Protein AF-A0A124IU73-F1 (afdb_monomer_lite)

pLDDT: mean 72.55, std 19.72, range [25.22, 98.06]

Sequence (227 aa):
MRAGGGYYLLQDVAMLNGTGLTIIDNVWNMTSQNATLRGIYGLGTTGSFNGRQYYAYSEYVAPFKPPINLTLAIAVSGLGSAHVGFGYSAGSGLVWFDNVTIAGVGEPRLIVNGSGYVKLGIPIDLELVITGPVCGVAALIKSANVSLTLLRSVNGSLYPVPYAWGIGTLTGETVANATASPTSGVTVDVSSGAYEYPGPVYYYVPLLITTINGSRSLMVPRATCLS

Structure (mmCIF, N/CA/C/O backbone):
data_AF-A0A124IU73-F1
#
_entry.id   AF-A0A124IU73-F1
#
loop_
_atom_site.group_PDB
_atom_site.id
_atom_site.type_symbol
_atom_site.label_atom_id
_atom_site.label_alt_id
_atom_site.label_comp_id
_atom_site.label_asym_id
_atom_site.label_entity_id
_atom_site.label_seq_id
_atom_site.pdbx_PDB_ins_code
_atom_site.Cartn_x
_atom_site.Cartn_y
_atom_site.Cartn_z
_atom_site.occupancy
_atom_site.B_iso_or_equiv
_atom_site.auth_seq_id
_atom_site.auth_comp_id
_atom_site.auth_asym_id
_atom_site.auth_atom_id
_atom_site.pdbx_PDB_model_num
ATOM 1 N N . MET A 1 1 ? -4.399 5.803 6.717 1.00 89.19 1 MET A N 1
ATOM 2 C CA . MET A 1 1 ? -5.868 5.916 6.896 1.00 89.19 1 MET A CA 1
ATOM 3 C C . MET A 1 1 ? -6.206 6.219 8.352 1.00 89.19 1 MET A C 1
ATOM 5 O O . MET A 1 1 ? -5.546 5.696 9.241 1.00 89.19 1 MET A O 1
ATOM 9 N N . ARG A 1 2 ? -7.238 7.030 8.607 1.00 91.25 2 ARG A N 1
ATOM 10 C CA . ARG A 1 2 ? -7.848 7.210 9.934 1.00 91.25 2 ARG A CA 1
ATOM 11 C C . ARG A 1 2 ? -9.260 6.630 9.934 1.00 91.25 2 ARG A C 1
ATOM 13 O O . ARG A 1 2 ? -10.005 6.909 9.001 1.00 91.25 2 ARG A O 1
ATOM 20 N N . ALA A 1 3 ? -9.610 5.873 10.970 1.00 92.00 3 ALA A N 1
ATOM 21 C CA . ALA A 1 3 ? -10.957 5.348 11.208 1.00 92.00 3 ALA A CA 1
ATOM 22 C C . ALA A 1 3 ? -11.141 5.122 12.718 1.00 92.00 3 ALA A C 1
ATOM 24 O O . ALA A 1 3 ? -10.230 4.617 13.371 1.00 92.00 3 ALA A O 1
ATOM 25 N N . GLY A 1 4 ? -12.268 5.543 13.299 1.00 85.56 4 GLY A N 1
ATOM 26 C CA . GLY A 1 4 ? -12.659 5.112 14.655 1.00 85.56 4 GLY A CA 1
ATOM 27 C C . GLY A 1 4 ? -11.726 5.587 15.764 1.00 85.56 4 GLY A C 1
ATOM 28 O O . GLY A 1 4 ? -11.559 4.916 16.775 1.00 85.56 4 GLY A O 1
ATOM 29 N N . GLY A 1 5 ? -11.051 6.718 15.544 1.00 86.38 5 GLY A N 1
ATOM 30 C CA . GLY A 1 5 ? -9.994 7.225 16.426 1.00 86.38 5 GLY A CA 1
ATOM 31 C C . GLY A 1 5 ? -8.627 6.551 16.244 1.00 86.38 5 GLY A C 1
ATOM 32 O O . GLY A 1 5 ? -7.645 7.049 16.792 1.00 86.38 5 GLY A O 1
ATOM 33 N N . GLY A 1 6 ? -8.545 5.482 15.450 1.00 89.62 6 GLY A N 1
ATOM 34 C CA . GLY A 1 6 ? -7.319 4.766 15.119 1.00 89.62 6 GLY A CA 1
ATOM 35 C C . GLY A 1 6 ? -6.614 5.277 13.863 1.00 89.62 6 GLY A C 1
ATOM 36 O O . GLY A 1 6 ? -7.193 5.982 13.028 1.00 89.62 6 GLY A O 1
ATOM 37 N N . TYR A 1 7 ? -5.347 4.885 13.736 1.00 90.69 7 TYR A N 1
ATOM 38 C CA . TYR A 1 7 ? -4.503 5.130 12.570 1.00 90.69 7 TYR A CA 1
ATOM 39 C C . TYR A 1 7 ? -4.040 3.803 11.988 1.00 90.69 7 TYR A C 1
ATOM 41 O O . TYR A 1 7 ? -3.570 2.932 12.718 1.00 90.69 7 TYR A O 1
ATOM 49 N N . TYR A 1 8 ? -4.145 3.676 10.672 1.00 91.19 8 TYR A N 1
ATOM 50 C CA . TYR A 1 8 ? -3.807 2.464 9.940 1.00 91.19 8 TYR A CA 1
ATOM 51 C C . TYR A 1 8 ? -2.872 2.806 8.787 1.00 91.19 8 TYR A C 1
ATOM 53 O O . TYR A 1 8 ? -3.176 3.716 8.006 1.00 91.19 8 TYR A O 1
ATOM 61 N N . LEU A 1 9 ? -1.754 2.093 8.682 1.00 89.75 9 LEU A N 1
ATOM 62 C CA . LEU A 1 9 ? -0.877 2.164 7.517 1.00 89.75 9 LEU A CA 1
ATOM 63 C C . LEU A 1 9 ? -1.368 1.127 6.509 1.00 89.75 9 LEU A C 1
ATOM 65 O O . LEU A 1 9 ? -1.513 -0.045 6.848 1.00 89.75 9 LEU A O 1
ATOM 69 N N . LEU A 1 10 ? -1.665 1.598 5.302 1.00 91.12 10 LEU A N 1
ATOM 70 C CA . LEU A 1 10 ? -2.092 0.768 4.185 1.00 91.12 10 LEU A CA 1
ATOM 71 C C . LEU A 1 10 ? -0.909 0.665 3.229 1.00 91.12 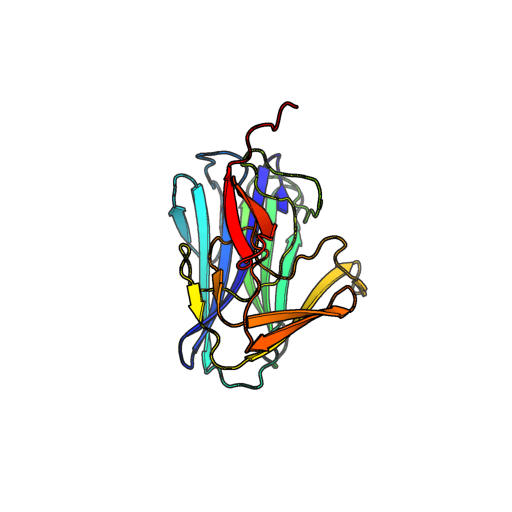10 LEU A C 1
ATOM 73 O O . LEU A 1 10 ? -0.323 1.694 2.894 1.00 91.12 10 LEU A O 1
ATOM 77 N N . GLN A 1 11 ? -0.564 -0.545 2.812 1.00 89.62 11 GLN A N 1
ATOM 78 C CA . GLN A 1 11 ? 0.471 -0.783 1.813 1.00 89.62 11 GLN A CA 1
ATOM 79 C C . GLN A 1 11 ? -0.138 -1.608 0.691 1.00 89.62 11 GLN A C 1
ATOM 81 O O . GLN A 1 11 ? -0.766 -2.624 0.961 1.00 89.62 11 GLN A O 1
ATOM 86 N N . ASP A 1 12 ? 0.063 -1.159 -0.539 1.00 88.88 12 ASP A N 1
ATOM 87 C CA . ASP A 1 12 ? -0.183 -1.925 -1.754 1.00 88.88 12 ASP A CA 1
ATOM 88 C C . ASP A 1 12 ? 1.178 -2.066 -2.431 1.00 88.88 12 ASP A C 1
ATOM 90 O O . ASP A 1 12 ? 1.870 -1.065 -2.641 1.00 88.88 12 ASP A O 1
ATOM 94 N N . VAL A 1 13 ? 1.633 -3.298 -2.634 1.00 88.38 13 VAL A N 1
ATOM 95 C CA . VAL A 1 13 ? 3.035 -3.595 -2.933 1.00 88.38 13 VAL A CA 1
ATOM 96 C C . VAL A 1 13 ? 3.119 -4.499 -4.148 1.00 88.38 13 VAL A C 1
ATOM 98 O O . VAL A 1 13 ? 2.633 -5.626 -4.133 1.00 88.38 13 VAL A O 1
ATOM 101 N N . ALA A 1 14 ? 3.834 -4.040 -5.173 1.00 88.00 14 ALA A N 1
ATOM 102 C CA . ALA A 1 14 ? 4.296 -4.896 -6.256 1.00 88.00 14 ALA A CA 1
ATOM 103 C C . ALA A 1 14 ? 5.653 -5.508 -5.892 1.00 88.00 14 ALA A C 1
ATOM 105 O O . ALA A 1 14 ? 6.689 -4.843 -5.947 1.00 88.00 14 ALA A O 1
ATOM 106 N N . MET A 1 15 ? 5.656 -6.791 -5.538 1.00 85.56 15 MET A N 1
ATOM 107 C CA . MET A 1 15 ? 6.875 -7.554 -5.310 1.00 85.56 15 MET A CA 1
ATOM 108 C C . MET A 1 15 ? 7.357 -8.181 -6.618 1.00 85.56 15 MET A C 1
ATOM 110 O O . MET A 1 15 ? 6.680 -9.014 -7.225 1.00 85.56 15 MET A O 1
ATOM 114 N N . LEU A 1 16 ? 8.570 -7.803 -7.019 1.00 81.44 16 LEU A N 1
ATOM 115 C CA . LEU A 1 16 ? 9.267 -8.358 -8.173 1.00 81.44 16 LEU A CA 1
ATOM 116 C C . LEU A 1 16 ? 10.287 -9.391 -7.690 1.00 81.44 16 LEU A C 1
ATOM 118 O O . LEU A 1 16 ? 11.330 -9.029 -7.146 1.00 81.44 16 LEU A O 1
ATOM 122 N N . ASN A 1 17 ? 9.990 -10.677 -7.874 1.00 73.69 17 ASN A N 1
ATOM 123 C CA . ASN A 1 17 ? 10.874 -11.769 -7.467 1.00 73.69 17 ASN A CA 1
ATOM 124 C C . ASN A 1 17 ? 11.305 -12.593 -8.686 1.00 73.69 17 ASN A C 1
ATOM 126 O O . ASN A 1 17 ? 10.543 -13.409 -9.207 1.00 73.69 17 ASN A O 1
ATOM 130 N N . GLY A 1 18 ? 12.530 -12.357 -9.164 1.00 75.62 18 GLY A N 1
ATOM 131 C CA . GLY A 1 18 ? 13.034 -12.967 -10.392 1.00 75.62 18 GLY A CA 1
ATOM 132 C C . GLY A 1 18 ? 12.164 -12.585 -11.590 1.00 75.62 18 GLY A C 1
ATOM 133 O O . GLY A 1 18 ? 12.123 -11.425 -11.989 1.00 75.62 18 GLY A O 1
ATOM 134 N N . THR A 1 19 ? 11.462 -13.565 -12.158 1.00 80.38 19 THR A N 1
ATOM 135 C CA . THR A 1 19 ? 10.511 -13.366 -13.262 1.00 80.38 19 THR A CA 1
ATOM 136 C C . THR A 1 19 ? 9.059 -13.342 -12.793 1.00 80.38 19 THR A C 1
ATOM 138 O O . THR A 1 19 ? 8.175 -13.518 -13.618 1.00 80.38 19 THR A O 1
ATOM 141 N N . GLY A 1 20 ? 8.775 -13.215 -11.496 1.00 84.12 20 GLY A N 1
ATOM 142 C CA . GLY A 1 20 ? 7.416 -13.188 -10.952 1.00 84.12 20 GLY A CA 1
ATOM 143 C C . GLY A 1 20 ? 6.994 -11.796 -10.491 1.00 84.12 20 GLY A C 1
ATOM 144 O O . GLY A 1 20 ? 7.781 -11.095 -9.856 1.00 84.12 20 GLY A O 1
ATOM 145 N N . LEU A 1 21 ? 5.745 -11.431 -10.788 1.00 86.38 21 LEU A N 1
ATOM 146 C CA . LEU A 1 21 ? 5.037 -10.311 -10.177 1.00 86.38 21 LEU A CA 1
ATOM 147 C C . LEU A 1 21 ? 4.012 -10.855 -9.177 1.00 86.38 21 LEU A C 1
ATOM 149 O O . LEU A 1 21 ? 3.085 -11.576 -9.554 1.00 86.38 21 LEU A O 1
ATOM 153 N N . THR A 1 22 ? 4.167 -10.465 -7.918 1.00 87.88 22 THR A N 1
ATOM 154 C CA . THR A 1 22 ? 3.201 -10.720 -6.847 1.00 87.88 22 THR A CA 1
ATOM 155 C C . THR A 1 22 ? 2.708 -9.385 -6.318 1.00 87.88 22 THR A C 1
ATOM 157 O O . THR A 1 22 ? 3.515 -8.487 -6.087 1.00 87.88 22 THR A O 1
ATOM 160 N N . ILE A 1 23 ? 1.401 -9.257 -6.121 1.00 91.50 23 ILE A N 1
ATOM 161 C CA . ILE A 1 23 ? 0.808 -8.092 -5.466 1.00 91.50 23 ILE A CA 1
ATOM 162 C C . ILE A 1 23 ? 0.486 -8.477 -4.028 1.00 91.50 23 ILE A C 1
ATOM 164 O O . ILE A 1 23 ? 0.031 -9.592 -3.771 1.00 91.50 23 ILE A O 1
ATOM 168 N N . ILE A 1 24 ? 0.807 -7.588 -3.094 1.00 90.62 24 ILE A N 1
ATOM 169 C CA . ILE A 1 24 ? 0.664 -7.806 -1.657 1.00 90.62 24 ILE A CA 1
ATOM 170 C C . ILE A 1 24 ? -0.027 -6.586 -1.062 1.00 90.62 24 ILE A C 1
ATOM 172 O O . ILE A 1 24 ? 0.461 -5.467 -1.233 1.00 90.62 24 ILE A O 1
ATOM 176 N N . ASP A 1 25 ? -1.100 -6.801 -0.310 1.00 93.69 25 ASP A N 1
ATOM 177 C CA . ASP A 1 25 ? -1.647 -5.777 0.571 1.00 93.69 25 ASP A CA 1
ATOM 178 C C . ASP A 1 25 ? -1.171 -5.977 2.007 1.00 93.69 25 ASP A C 1
ATOM 180 O O . ASP A 1 25 ? -0.883 -7.086 2.463 1.00 93.69 25 ASP A O 1
ATOM 184 N N . ASN A 1 26 ? -1.070 -4.866 2.731 1.00 91.00 26 ASN A N 1
ATOM 185 C CA . ASN A 1 26 ? -0.926 -4.895 4.174 1.00 91.00 26 ASN A CA 1
ATOM 186 C C . ASN A 1 26 ? -1.772 -3.798 4.818 1.00 91.00 26 ASN A C 1
ATOM 188 O O . ASN A 1 26 ? -1.792 -2.648 4.370 1.00 91.00 26 ASN A O 1
ATOM 192 N N . VAL A 1 27 ? -2.399 -4.135 5.942 1.00 94.31 27 VAL A N 1
ATOM 193 C CA . VAL A 1 27 ? -3.096 -3.190 6.818 1.00 94.31 27 VAL A CA 1
ATOM 194 C C . VAL A 1 27 ? -2.508 -3.296 8.217 1.00 94.31 27 VAL A C 1
ATOM 196 O O . VAL A 1 27 ? -2.811 -4.225 8.963 1.00 94.31 27 VAL A O 1
ATOM 199 N N . TRP A 1 28 ? -1.682 -2.324 8.599 1.00 91.19 28 TRP A N 1
ATOM 200 C CA . TRP A 1 28 ? -1.067 -2.260 9.926 1.00 91.19 28 TRP A CA 1
ATOM 201 C C . TRP A 1 28 ? -1.870 -1.374 10.869 1.00 91.19 28 TRP A C 1
ATOM 203 O O . TRP A 1 28 ? -2.233 -0.251 10.512 1.00 91.19 28 TRP A O 1
ATOM 213 N N . ASN A 1 29 ? -2.079 -1.819 12.111 1.00 90.38 29 ASN A N 1
ATOM 214 C CA . ASN A 1 29 ? -2.630 -0.952 13.151 1.00 90.38 29 ASN A CA 1
ATOM 215 C C . ASN A 1 29 ? -1.523 -0.095 13.790 1.00 90.38 29 ASN A C 1
ATOM 217 O O . ASN A 1 29 ? -0.723 -0.578 14.589 1.00 90.38 29 ASN A O 1
ATOM 221 N N . MET A 1 30 ? -1.521 1.200 13.473 1.00 86.62 30 MET A N 1
ATOM 222 C CA . MET A 1 30 ? -0.527 2.185 13.918 1.00 86.62 30 MET A CA 1
ATOM 223 C C . MET A 1 30 ? -1.035 3.075 15.060 1.00 86.62 30 MET A C 1
ATOM 225 O O . MET A 1 30 ? -0.420 4.091 15.389 1.00 86.62 30 MET A O 1
ATOM 229 N N . THR A 1 31 ? -2.168 2.717 15.669 1.00 85.50 31 THR A N 1
ATOM 230 C CA . THR A 1 31 ? -2.830 3.531 16.700 1.00 85.50 31 THR A CA 1
ATOM 231 C C . THR A 1 31 ? -1.974 3.687 17.962 1.00 85.50 31 THR A C 1
ATOM 233 O O . THR A 1 31 ? -1.905 4.775 18.538 1.00 85.50 31 THR A O 1
ATOM 236 N N . SER A 1 32 ? -1.308 2.615 18.392 1.00 81.94 32 SER A N 1
ATOM 237 C CA . SER A 1 32 ? -0.391 2.595 19.536 1.00 81.94 32 SER A CA 1
ATOM 238 C C . SER A 1 32 ? 0.528 1.376 19.474 1.00 81.94 32 SER A C 1
ATOM 240 O O . SER A 1 32 ? 0.309 0.449 18.695 1.00 81.94 32 SER A O 1
ATOM 242 N N . GLN A 1 33 ? 1.537 1.344 20.344 1.00 76.69 33 GLN A N 1
ATOM 243 C CA . GLN A 1 33 ? 2.296 0.122 20.601 1.00 76.69 33 GLN A CA 1
ATOM 244 C C . GLN A 1 33 ? 1.326 -0.932 21.163 1.00 76.69 33 GLN A C 1
ATOM 246 O O . GLN A 1 33 ? 0.500 -0.596 22.015 1.00 76.69 33 GLN A O 1
ATOM 251 N N . ASN A 1 34 ? 1.372 -2.167 20.655 1.00 79.81 34 ASN A N 1
ATOM 252 C CA . ASN A 1 34 ? 0.459 -3.265 21.012 1.00 79.81 34 ASN A CA 1
ATOM 253 C C . ASN A 1 34 ? -1.017 -3.067 20.618 1.00 79.81 34 ASN A C 1
ATOM 255 O O . ASN A 1 34 ? -1.894 -3.748 21.154 1.00 79.81 34 ASN A O 1
ATOM 259 N N . ALA A 1 35 ? -1.321 -2.164 19.679 1.00 83.81 35 ALA A N 1
ATOM 260 C CA . ALA A 1 35 ? -2.678 -2.039 19.155 1.00 83.81 35 ALA A CA 1
ATOM 261 C C . ALA A 1 35 ? -3.116 -3.342 18.456 1.00 83.81 35 ALA A C 1
ATOM 263 O O . ALA A 1 35 ? -2.421 -3.870 17.588 1.00 83.81 35 ALA A O 1
ATOM 264 N N . THR A 1 36 ? -4.281 -3.863 18.847 1.00 87.12 36 THR A N 1
ATOM 265 C CA . THR A 1 36 ? -4.861 -5.085 18.272 1.00 87.12 36 THR A CA 1
ATOM 266 C C . THR A 1 36 ? -5.696 -4.747 17.040 1.00 87.12 36 THR A C 1
ATOM 268 O O . THR A 1 36 ? -6.458 -3.780 17.044 1.00 87.12 36 THR A O 1
ATOM 271 N N . LEU A 1 37 ? -5.593 -5.557 15.994 1.00 89.38 37 LEU A N 1
ATOM 272 C CA . LEU A 1 37 ? -6.434 -5.498 14.809 1.00 89.38 37 LEU A CA 1
ATOM 273 C C . LEU A 1 37 ? -7.584 -6.500 14.996 1.00 89.38 37 LEU A C 1
ATOM 275 O O . LEU A 1 37 ? -7.414 -7.703 14.826 1.00 89.38 37 LEU A O 1
ATOM 279 N N . ARG A 1 38 ? -8.742 -6.012 15.454 1.00 87.50 38 ARG A N 1
ATOM 280 C CA . ARG A 1 38 ? -9.930 -6.838 15.734 1.00 87.50 38 ARG A CA 1
ATOM 281 C C . ARG A 1 38 ? -10.998 -6.623 14.674 1.00 87.50 38 ARG A C 1
ATOM 283 O O . ARG A 1 38 ? -11.126 -5.517 14.160 1.00 87.50 38 ARG A O 1
ATOM 290 N N . GLY A 1 39 ? -11.788 -7.667 14.414 1.00 91.25 39 GLY A N 1
ATOM 291 C CA . GLY A 1 39 ? -12.910 -7.596 13.475 1.00 91.25 39 GLY A CA 1
ATOM 292 C C . GLY A 1 39 ? -12.464 -7.232 12.062 1.00 91.25 39 GLY A C 1
ATOM 293 O O . GLY A 1 39 ? -13.137 -6.441 11.410 1.00 91.25 39 GLY A O 1
ATOM 294 N N . ILE A 1 40 ? -11.305 -7.740 11.637 1.00 94.88 40 ILE A N 1
ATOM 295 C CA . ILE A 1 40 ? -10.797 -7.549 10.282 1.00 94.88 40 ILE A CA 1
ATOM 296 C C . ILE A 1 40 ? -11.102 -8.776 9.423 1.00 94.88 40 ILE A C 1
ATOM 298 O O . ILE A 1 40 ? -10.929 -9.906 9.880 1.00 94.88 40 ILE A O 1
ATOM 302 N N . TYR A 1 41 ? -11.571 -8.540 8.201 1.00 95.19 41 TYR A N 1
ATOM 303 C CA . TYR A 1 41 ? -12.011 -9.561 7.254 1.00 95.19 41 TYR A CA 1
ATOM 304 C C . TYR A 1 41 ? -11.512 -9.223 5.851 1.00 95.19 41 TYR A C 1
ATOM 306 O O . TYR A 1 41 ? -11.483 -8.052 5.486 1.00 95.19 41 TYR A O 1
ATOM 314 N N . GLY A 1 42 ? -11.180 -10.243 5.071 1.00 96.44 42 GLY A N 1
ATOM 315 C CA . GLY A 1 42 ? -10.738 -10.160 3.680 1.00 96.44 42 GLY A CA 1
ATOM 316 C C . GLY A 1 42 ? -10.206 -11.529 3.246 1.00 96.44 42 GLY A C 1
ATOM 317 O O . GLY A 1 42 ? -10.494 -12.526 3.915 1.00 96.44 42 GLY A O 1
ATOM 318 N N . LEU A 1 43 ? -9.455 -11.600 2.149 1.00 97.75 43 LEU A N 1
ATOM 319 C CA . LEU A 1 43 ? -8.873 -12.858 1.651 1.00 97.75 43 LEU A CA 1
ATOM 320 C C . LEU A 1 43 ? -7.628 -13.339 2.423 1.00 97.75 43 LEU A C 1
ATOM 322 O O . LEU A 1 43 ? -7.221 -14.495 2.311 1.00 97.75 43 LEU A O 1
ATOM 326 N N . GLY A 1 44 ? -7.019 -12.447 3.193 1.00 96.12 44 GLY A N 1
ATOM 327 C CA . GLY A 1 44 ? -5.770 -12.623 3.916 1.00 96.12 44 GLY A CA 1
ATOM 328 C C . GLY A 1 44 ? -5.910 -13.089 5.352 1.00 96.12 44 GLY A C 1
ATOM 329 O O . GLY A 1 44 ? -6.949 -13.559 5.817 1.00 96.12 44 GLY A O 1
ATOM 330 N N . THR A 1 45 ? -4.805 -12.945 6.078 1.00 95.00 45 THR A N 1
ATOM 331 C CA . THR A 1 45 ? -4.694 -13.369 7.475 1.00 95.00 45 THR A CA 1
ATOM 332 C C . THR A 1 45 ? -4.026 -12.303 8.327 1.00 95.00 45 THR A C 1
ATOM 334 O O . THR A 1 45 ? -3.307 -11.435 7.834 1.00 95.00 45 THR A O 1
ATOM 337 N N . THR A 1 46 ? -4.275 -12.358 9.635 1.00 94.44 46 THR A N 1
ATOM 338 C CA . THR A 1 46 ? -3.635 -11.460 10.595 1.00 94.44 46 THR A CA 1
ATOM 339 C C . THR A 1 46 ? -2.326 -12.037 11.119 1.00 94.44 46 THR A C 1
ATOM 341 O O . THR A 1 46 ? -2.292 -13.186 11.557 1.00 94.44 46 THR A O 1
ATOM 344 N N . GLY A 1 47 ? -1.287 -11.210 11.173 1.00 89.56 47 GLY A N 1
ATOM 345 C CA . GLY A 1 47 ? 0.002 -11.508 11.784 1.00 89.56 47 GLY A CA 1
ATOM 346 C C . GLY A 1 47 ? 0.392 -10.487 12.853 1.00 89.56 47 GLY A C 1
ATOM 347 O O . GLY A 1 47 ? -0.338 -9.541 13.159 1.00 89.56 47 GLY A O 1
ATOM 348 N N . SER A 1 48 ? 1.570 -10.686 13.444 1.00 85.19 48 SER A N 1
ATOM 349 C CA . SER A 1 48 ? 2.164 -9.750 14.399 1.00 85.19 48 SER A CA 1
ATOM 350 C C . SER A 1 48 ? 3.668 -9.646 14.181 1.00 85.19 48 SER A C 1
ATOM 352 O O . SER A 1 48 ? 4.348 -10.662 14.058 1.00 85.19 48 SER A O 1
ATOM 354 N N . PHE A 1 49 ? 4.194 -8.424 14.179 1.00 77.31 49 PHE A N 1
ATOM 355 C CA . PHE A 1 49 ? 5.625 -8.141 14.081 1.00 77.31 49 PHE A CA 1
ATOM 356 C C . PHE A 1 49 ? 5.980 -6.973 15.005 1.00 77.31 49 PHE A C 1
ATOM 358 O O . PHE A 1 49 ? 5.287 -5.957 1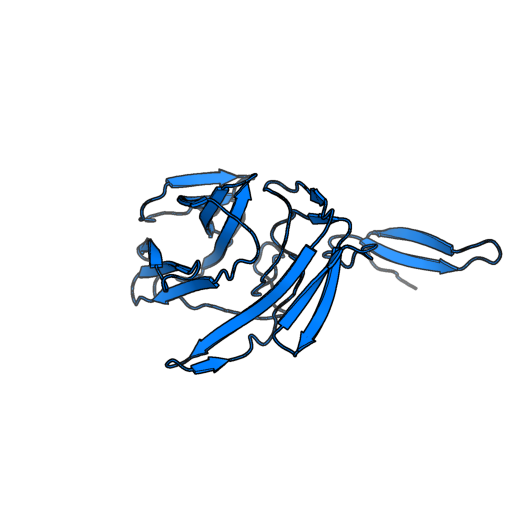5.011 1.00 77.31 49 PHE A O 1
ATOM 365 N N . ASN A 1 50 ? 7.026 -7.120 15.826 1.00 76.19 50 ASN A N 1
ATOM 366 C CA . ASN A 1 50 ? 7.468 -6.104 16.796 1.00 76.19 50 ASN A CA 1
ATOM 367 C C . ASN A 1 50 ? 6.329 -5.499 17.647 1.00 76.19 50 ASN A C 1
ATOM 369 O O . ASN A 1 50 ? 6.264 -4.289 17.870 1.00 76.19 50 ASN A O 1
ATOM 373 N N . GLY A 1 51 ? 5.402 -6.348 18.107 1.00 75.44 51 GLY A N 1
ATOM 374 C CA . GLY A 1 51 ? 4.261 -5.929 18.931 1.00 75.44 51 GLY A CA 1
ATOM 375 C C . GLY A 1 51 ? 3.194 -5.128 18.176 1.00 75.44 51 GLY A C 1
ATOM 376 O O . GLY A 1 51 ? 2.413 -4.411 18.796 1.00 75.44 51 GLY A O 1
ATOM 377 N N . ARG A 1 52 ? 3.153 -5.206 16.842 1.00 79.94 52 ARG A N 1
ATOM 378 C CA . ARG A 1 52 ? 2.126 -4.576 16.005 1.00 79.94 52 ARG A CA 1
ATOM 379 C C . ARG A 1 52 ? 1.409 -5.641 15.200 1.00 79.94 52 ARG A C 1
ATOM 381 O O . ARG A 1 52 ? 2.059 -6.451 14.540 1.00 79.94 52 ARG A O 1
ATOM 388 N N . GLN A 1 53 ? 0.082 -5.625 15.256 1.00 89.12 53 GLN A N 1
ATOM 389 C CA . GLN A 1 53 ? -0.728 -6.502 14.426 1.00 89.12 53 GLN A CA 1
ATOM 390 C C . GLN A 1 53 ? -0.953 -5.896 13.049 1.00 89.12 53 GLN A C 1
ATOM 392 O O . GLN A 1 53 ? -1.179 -4.689 12.905 1.00 89.12 53 GLN 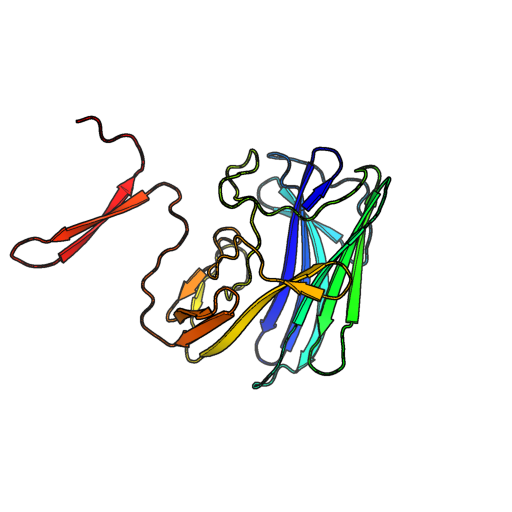A O 1
ATOM 397 N N . TYR A 1 54 ? -0.921 -6.771 12.057 1.00 90.06 54 TYR A N 1
ATOM 398 C CA . TYR A 1 54 ? -1.209 -6.447 10.675 1.00 90.06 54 TYR A CA 1
ATOM 399 C C . TYR A 1 54 ? -2.116 -7.506 10.074 1.00 90.06 54 TYR A C 1
ATOM 401 O O . TYR A 1 54 ? -2.185 -8.629 10.566 1.00 90.06 54 TYR A O 1
ATOM 409 N N . TYR A 1 55 ? -2.809 -7.131 9.016 1.00 96.12 55 TYR A N 1
ATOM 410 C CA . TYR A 1 55 ? -3.421 -8.048 8.070 1.00 96.12 55 TYR A CA 1
ATOM 411 C C . TYR A 1 55 ? -2.614 -8.008 6.781 1.00 96.12 55 TYR A C 1
ATOM 413 O O . TYR A 1 55 ? -2.129 -6.933 6.426 1.00 96.12 55 TYR A O 1
ATOM 421 N N . ALA A 1 56 ? -2.467 -9.151 6.120 1.00 93.50 56 ALA A N 1
ATOM 422 C CA . ALA A 1 56 ? -1.842 -9.232 4.811 1.00 93.50 56 ALA A CA 1
ATOM 423 C C . ALA A 1 56 ? -2.480 -10.323 3.951 1.00 93.50 56 ALA A C 1
ATOM 425 O O . ALA A 1 56 ? -2.797 -11.419 4.440 1.00 93.50 56 ALA A O 1
ATOM 426 N N . TYR A 1 57 ? -2.587 -10.033 2.663 1.00 95.38 57 TYR A N 1
ATOM 427 C CA . TYR A 1 57 ? -2.881 -10.983 1.604 1.00 95.38 57 TYR A CA 1
ATOM 428 C C . TYR A 1 57 ? -1.912 -10.781 0.434 1.00 95.38 57 TYR A C 1
ATOM 430 O O . TYR A 1 57 ? -1.320 -9.716 0.261 1.00 95.38 57 TYR A O 1
ATOM 438 N N . SER A 1 58 ? -1.706 -11.831 -0.360 1.00 91.12 58 SER A N 1
ATOM 439 C CA . SER A 1 58 ? -0.866 -11.758 -1.552 1.00 91.12 58 SER A CA 1
ATOM 440 C C . SER A 1 58 ? -1.393 -12.651 -2.660 1.00 91.12 58 SER A C 1
ATOM 442 O O . SER A 1 58 ? -1.769 -13.795 -2.399 1.00 91.12 58 SER A O 1
ATOM 444 N N . GLU A 1 59 ? -1.292 -12.176 -3.896 1.00 91.00 59 GLU A N 1
ATOM 445 C CA . GLU A 1 59 ? -1.674 -12.911 -5.097 1.00 91.00 59 GLU A CA 1
ATOM 446 C C . GLU A 1 59 ? -0.537 -12.882 -6.126 1.00 91.00 59 GLU A C 1
ATOM 448 O O . GLU A 1 59 ? 0.048 -11.836 -6.423 1.00 91.00 59 GLU A O 1
ATOM 453 N N . TYR A 1 60 ? -0.200 -14.048 -6.682 1.00 91.25 60 TYR A N 1
ATOM 454 C CA . TYR A 1 60 ? 0.671 -14.113 -7.852 1.00 91.25 60 TYR A CA 1
ATOM 455 C C . TYR A 1 60 ? -0.121 -13.704 -9.093 1.00 91.25 60 TYR A C 1
ATOM 457 O O . TYR A 1 60 ? -1.120 -14.337 -9.419 1.00 91.25 60 TYR A O 1
ATOM 465 N N . VAL A 1 61 ? 0.361 -12.688 -9.804 1.00 89.19 61 VAL A N 1
ATOM 466 C CA . VAL A 1 61 ? -0.359 -12.106 -10.941 1.00 89.19 61 VAL A CA 1
ATOM 467 C C . VAL A 1 61 ? 0.089 -12.731 -12.249 1.00 89.19 61 VAL A C 1
ATOM 469 O O . VAL A 1 61 ? -0.706 -13.285 -13.003 1.00 89.19 61 VAL A O 1
ATOM 472 N N . ALA A 1 62 ? 1.377 -12.600 -12.553 1.00 86.38 62 ALA A N 1
ATOM 473 C CA . ALA A 1 62 ? 1.912 -12.983 -13.847 1.00 86.38 62 ALA A CA 1
ATOM 474 C C . ALA A 1 62 ? 3.440 -13.061 -13.816 1.00 86.38 62 ALA A C 1
ATOM 476 O O . ALA A 1 62 ? 4.090 -12.537 -12.901 1.00 86.38 62 ALA A O 1
ATOM 477 N N . PRO A 1 63 ? 4.047 -13.642 -14.862 1.00 86.69 63 PRO A N 1
ATOM 478 C CA . PRO A 1 63 ? 5.451 -13.427 -15.128 1.00 86.69 63 PRO A CA 1
ATOM 479 C C . PRO A 1 63 ? 5.747 -11.937 -15.350 1.00 86.69 63 PRO A C 1
ATOM 481 O O . PRO A 1 63 ? 5.104 -11.268 -16.158 1.00 86.69 63 PRO A O 1
ATOM 484 N N . PHE A 1 64 ? 6.749 -11.419 -14.651 1.00 80.00 64 PHE A N 1
ATOM 485 C CA . PHE A 1 64 ? 7.265 -10.069 -14.814 1.00 80.00 64 PHE A CA 1
ATOM 486 C C . PHE A 1 64 ? 8.301 -10.020 -15.941 1.00 80.00 64 PHE A C 1
ATOM 488 O O . PHE A 1 64 ? 9.298 -10.748 -15.920 1.00 80.00 64 PHE A O 1
ATOM 495 N N . LYS A 1 65 ? 8.094 -9.115 -16.904 1.00 79.44 65 LYS A N 1
ATOM 496 C CA . LYS A 1 65 ? 9.065 -8.801 -17.956 1.00 79.44 65 LYS A CA 1
ATOM 497 C C . LYS A 1 65 ? 9.041 -7.300 -18.275 1.00 79.44 65 LYS A C 1
ATOM 499 O O . LYS A 1 65 ? 8.013 -6.814 -18.736 1.00 79.44 65 LYS A O 1
ATOM 504 N N . PRO A 1 66 ? 10.153 -6.569 -18.081 1.00 76.38 66 PRO A N 1
ATOM 505 C CA . PRO A 1 66 ? 10.267 -5.186 -18.534 1.00 76.38 66 PRO A CA 1
ATOM 506 C C . PRO A 1 66 ? 10.254 -5.060 -20.075 1.00 76.38 66 PRO A C 1
ATOM 508 O O . PRO A 1 66 ? 10.757 -5.960 -20.757 1.00 76.38 66 PRO A O 1
ATOM 511 N N . PRO A 1 67 ? 9.767 -3.932 -20.632 1.00 83.19 67 PRO A N 1
ATOM 512 C CA . PRO A 1 67 ? 9.108 -2.832 -19.924 1.00 83.19 67 PRO A CA 1
ATOM 513 C C . PRO A 1 67 ? 7.692 -3.222 -19.473 1.00 83.19 67 PRO A C 1
ATOM 515 O O . PRO A 1 67 ? 6.985 -3.934 -20.182 1.00 83.19 67 PRO A O 1
ATOM 518 N N . ILE A 1 68 ? 7.273 -2.735 -18.304 1.00 78.75 68 ILE A N 1
ATOM 519 C CA . ILE A 1 68 ? 5.923 -2.944 -17.774 1.00 78.75 68 ILE A CA 1
ATOM 520 C C . ILE A 1 68 ? 5.388 -1.645 -17.180 1.00 78.75 68 ILE A C 1
ATOM 522 O O . ILE A 1 68 ? 6.130 -0.892 -16.552 1.00 78.75 68 ILE A O 1
ATOM 526 N N . ASN A 1 69 ? 4.090 -1.421 -17.358 1.00 84.81 69 ASN A N 1
ATOM 527 C CA . ASN A 1 69 ? 3.358 -0.362 -16.681 1.00 84.81 69 ASN A CA 1
ATOM 528 C C . ASN A 1 69 ? 2.544 -1.000 -15.559 1.00 84.81 69 ASN A C 1
ATOM 530 O O . ASN A 1 69 ? 1.682 -1.839 -15.826 1.00 84.81 69 ASN A O 1
ATOM 534 N N . LEU A 1 70 ? 2.838 -0.605 -14.323 1.00 85.38 70 LEU A N 1
ATOM 535 C CA . LEU A 1 70 ? 2.130 -1.062 -13.136 1.00 85.38 70 LEU A CA 1
ATOM 536 C C . LEU A 1 70 ? 1.369 0.101 -12.515 1.00 85.38 70 LEU A C 1
ATOM 538 O O . LEU A 1 70 ? 1.886 1.207 -12.387 1.00 85.38 70 LEU A O 1
ATOM 542 N N . THR A 1 71 ? 0.129 -0.157 -12.129 1.00 88.81 71 THR A N 1
ATOM 543 C CA . THR A 1 71 ? -0.665 0.735 -11.282 1.00 88.81 71 THR A CA 1
ATOM 544 C C . THR A 1 71 ? -1.010 -0.014 -10.013 1.00 88.81 71 THR A C 1
ATOM 546 O O . THR A 1 71 ? -1.386 -1.179 -10.094 1.00 88.81 71 THR A O 1
ATOM 549 N N . LEU A 1 72 ? -0.893 0.668 -8.881 1.00 89.06 72 LEU A N 1
ATOM 550 C CA . LEU A 1 72 ? -1.364 0.233 -7.570 1.00 89.06 72 LEU A CA 1
ATOM 551 C C . LEU A 1 72 ? -2.439 1.224 -7.120 1.00 89.06 72 LEU A C 1
ATOM 553 O O . LEU A 1 72 ? -2.348 2.418 -7.430 1.00 89.06 72 LEU A O 1
ATOM 557 N N . ALA A 1 73 ? -3.476 0.742 -6.450 1.00 90.00 73 ALA A N 1
ATOM 558 C CA . ALA A 1 73 ? -4.669 1.517 -6.158 1.00 90.00 73 ALA A CA 1
ATOM 559 C C . ALA A 1 73 ? -5.255 1.127 -4.805 1.00 90.00 73 ALA A C 1
ATOM 561 O O . ALA A 1 73 ? -5.624 -0.016 -4.559 1.00 90.00 73 ALA A O 1
ATOM 562 N N . ILE A 1 74 ? -5.433 2.136 -3.955 1.00 92.50 74 ILE A N 1
ATOM 563 C CA . ILE A 1 74 ? -6.085 1.993 -2.657 1.00 92.50 74 ILE A CA 1
ATOM 564 C C . ILE A 1 74 ? -7.337 2.863 -2.651 1.00 92.50 74 ILE A C 1
ATOM 566 O O . ILE A 1 74 ? -7.269 4.070 -2.901 1.00 92.50 74 ILE A O 1
ATOM 570 N N . ALA A 1 75 ? -8.478 2.265 -2.320 1.00 91.25 75 ALA A N 1
ATOM 571 C CA . ALA A 1 75 ? -9.740 2.970 -2.120 1.00 91.25 75 ALA A CA 1
ATOM 572 C C . ALA A 1 75 ? -10.276 2.705 -0.714 1.00 91.25 75 ALA A C 1
ATOM 574 O O . ALA A 1 75 ? -10.221 1.581 -0.231 1.00 91.25 75 ALA A O 1
ATOM 575 N N . VAL A 1 76 ? -10.826 3.732 -0.059 1.00 93.06 76 VAL A N 1
ATOM 576 C CA . VAL A 1 76 ? -11.464 3.583 1.258 1.00 93.06 76 VAL A CA 1
ATOM 577 C C . VAL A 1 76 ? -12.917 4.034 1.210 1.00 93.06 76 VAL A C 1
ATOM 579 O O . VAL A 1 76 ? -13.238 5.025 0.555 1.00 93.06 76 VAL A O 1
ATOM 582 N N . SER A 1 77 ? -13.800 3.319 1.903 1.00 93.00 77 SER A N 1
ATOM 583 C CA . SER A 1 77 ? -15.228 3.646 1.984 1.00 93.00 77 SER A CA 1
ATOM 584 C C . SER A 1 77 ? -15.883 3.071 3.244 1.00 93.00 77 SER A C 1
ATOM 586 O O . SER A 1 77 ? -15.292 2.247 3.938 1.00 93.00 77 SER A O 1
ATOM 588 N N . GLY A 1 78 ? -17.112 3.499 3.544 1.00 92.44 78 GLY A N 1
ATOM 589 C CA . GLY A 1 78 ? -17.924 2.969 4.645 1.00 92.44 78 GLY A CA 1
ATOM 590 C C . GLY A 1 78 ? -18.344 4.030 5.663 1.00 92.44 78 GLY A C 1
ATOM 591 O O . GLY A 1 78 ? -17.770 5.109 5.716 1.00 92.44 78 GLY A O 1
ATOM 592 N N . LEU A 1 79 ? -19.385 3.737 6.449 1.00 86.38 79 LEU A N 1
ATOM 593 C CA . LEU A 1 79 ? -19.974 4.673 7.426 1.00 86.38 79 LEU A CA 1
ATOM 594 C C . LEU A 1 79 ? -19.881 4.160 8.875 1.00 86.38 79 LEU A C 1
ATOM 596 O O . LEU A 1 79 ? -19.576 4.925 9.785 1.00 86.38 79 LEU A O 1
ATOM 600 N N . GLY A 1 80 ? -20.103 2.858 9.096 1.00 86.81 80 GLY A N 1
ATOM 601 C CA . GLY A 1 80 ? -19.986 2.195 10.410 1.00 86.81 80 GLY A CA 1
ATOM 602 C C . GLY A 1 80 ? -18.841 1.180 10.504 1.00 86.81 80 GLY A C 1
ATOM 603 O O . GLY A 1 80 ? -18.602 0.585 11.552 1.00 86.81 80 GLY A O 1
ATOM 604 N N . SER A 1 81 ? -18.145 0.951 9.398 1.00 92.62 81 SER A N 1
ATOM 605 C CA . SER A 1 81 ? -16.983 0.074 9.258 1.00 92.62 81 SER A CA 1
ATOM 606 C C . SER A 1 81 ? -16.093 0.664 8.174 1.00 92.62 81 SER A C 1
ATOM 608 O O . SER A 1 81 ? -16.585 1.394 7.311 1.00 92.62 81 SER A O 1
ATOM 610 N N . ALA A 1 82 ? -14.803 0.357 8.228 1.00 94.88 82 ALA A N 1
ATOM 611 C CA . ALA A 1 82 ? -13.871 0.774 7.196 1.00 94.88 82 ALA A CA 1
ATOM 612 C C . ALA A 1 82 ? -13.712 -0.345 6.169 1.00 94.88 82 ALA A C 1
ATOM 614 O O . ALA A 1 82 ? -13.304 -1.442 6.534 1.00 94.88 82 ALA A O 1
ATOM 615 N N . HIS A 1 83 ? -14.004 -0.058 4.906 1.00 96.06 83 HIS A N 1
ATOM 616 C CA . HIS A 1 83 ? -13.705 -0.928 3.773 1.00 96.06 83 HIS A CA 1
ATOM 617 C C . HIS A 1 83 ? -12.516 -0.350 3.014 1.00 96.06 83 HIS A C 1
ATOM 619 O O . HIS A 1 83 ? -12.510 0.844 2.702 1.00 96.06 83 HIS A O 1
ATOM 625 N N . VAL A 1 84 ? -11.520 -1.182 2.736 1.00 97.06 84 VAL A N 1
ATOM 626 C CA . VAL A 1 84 ? -10.289 -0.826 2.038 1.00 97.06 84 VAL A CA 1
ATOM 627 C C . VAL A 1 84 ? -10.133 -1.758 0.844 1.00 97.06 84 VAL A C 1
ATOM 629 O O . VAL A 1 84 ? -9.818 -2.932 1.010 1.00 97.06 84 VAL A O 1
ATOM 632 N N . GLY A 1 85 ? -10.367 -1.232 -0.354 1.00 96.00 85 GLY 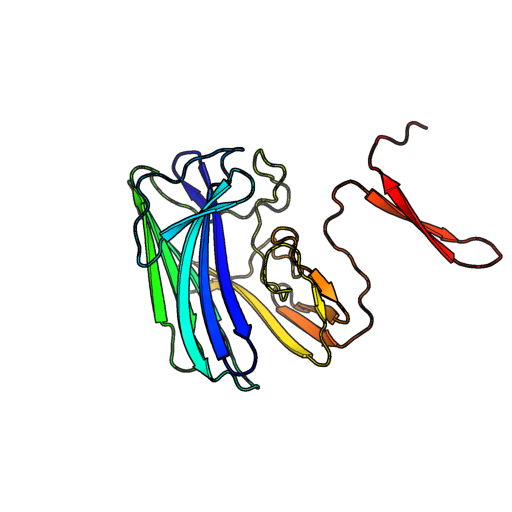A N 1
ATOM 633 C CA . GLY A 1 85 ? -10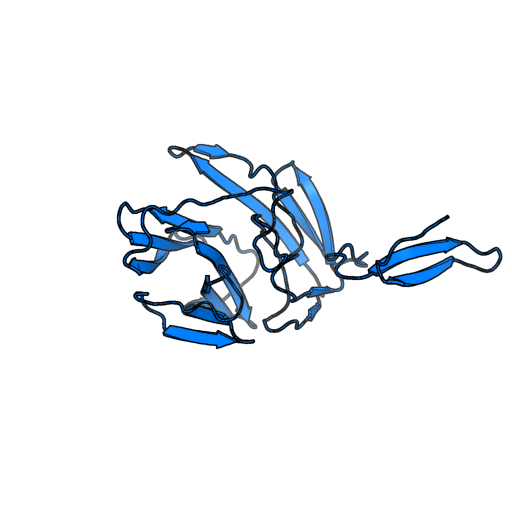.088 -1.938 -1.597 1.00 96.00 85 GLY A CA 1
ATOM 634 C C . GLY A 1 85 ? -8.623 -1.778 -1.981 1.00 96.00 85 GLY A C 1
ATOM 635 O O . GLY A 1 85 ? -8.117 -0.651 -1.978 1.00 96.00 85 GLY A O 1
ATOM 636 N N . PHE A 1 86 ? -7.986 -2.887 -2.342 1.00 95.81 86 PHE A N 1
ATOM 637 C CA . PHE A 1 86 ? -6.647 -2.945 -2.919 1.00 95.81 86 PHE A CA 1
ATOM 638 C C . PHE A 1 86 ? -6.735 -3.446 -4.353 1.00 95.81 86 PHE A C 1
ATOM 640 O O . PHE A 1 86 ? -7.443 -4.415 -4.648 1.00 95.81 86 PHE A O 1
ATOM 647 N N . GLY A 1 87 ? -6.063 -2.757 -5.267 1.00 93.00 87 GLY A N 1
ATOM 648 C CA . GLY A 1 87 ? -6.178 -3.050 -6.681 1.00 93.00 87 GLY A CA 1
ATOM 649 C C . GLY A 1 87 ? -4.917 -2.750 -7.460 1.00 93.00 87 GLY A C 1
ATOM 650 O O . GLY A 1 87 ? -4.147 -1.864 -7.117 1.00 93.00 87 GLY A O 1
ATOM 651 N N . TYR A 1 88 ? -4.733 -3.464 -8.561 1.00 91.44 88 TYR A N 1
ATOM 652 C CA . TYR A 1 88 ? -3.585 -3.289 -9.434 1.00 91.44 88 TYR A CA 1
ATOM 653 C C . TYR A 1 88 ? -3.983 -3.307 -10.911 1.00 91.44 88 TYR A C 1
ATOM 655 O O . TYR A 1 88 ? -5.035 -3.813 -11.289 1.00 91.44 88 TYR A O 1
ATOM 663 N N . SER A 1 89 ? -3.124 -2.768 -11.772 1.00 89.38 89 SER A N 1
ATOM 664 C CA . SER A 1 89 ? -3.194 -2.971 -13.223 1.00 89.38 89 SER A CA 1
ATOM 665 C C . SER A 1 89 ? -1.805 -3.276 -13.756 1.00 89.38 89 SER A C 1
ATOM 667 O O . SER A 1 89 ? -0.857 -2.554 -13.454 1.00 89.38 89 SER A O 1
ATOM 669 N N . ALA A 1 90 ? -1.705 -4.324 -14.572 1.00 86.25 90 ALA A N 1
ATOM 670 C CA . ALA A 1 90 ? -0.491 -4.727 -15.283 1.00 86.25 90 ALA A CA 1
ATOM 671 C C . ALA A 1 90 ? -0.707 -4.731 -16.811 1.00 86.25 90 ALA A C 1
ATOM 673 O O . ALA A 1 90 ? -0.210 -5.599 -17.525 1.00 86.25 90 ALA A O 1
ATOM 674 N N . GLY A 1 91 ? -1.497 -3.774 -17.315 1.00 81.50 91 GLY A N 1
ATOM 675 C CA . GLY A 1 91 ? -1.755 -3.573 -18.749 1.00 81.50 91 GLY A CA 1
ATOM 676 C C . GLY A 1 91 ? -3.113 -4.070 -19.262 1.00 81.50 91 GLY A C 1
ATOM 677 O O . GLY A 1 91 ? -3.470 -3.765 -20.395 1.00 81.50 91 GLY A O 1
ATOM 678 N N . SER A 1 92 ? -3.895 -4.777 -18.442 1.00 79.56 92 SER A N 1
ATOM 679 C CA . SER A 1 92 ? -5.209 -5.345 -18.800 1.00 79.56 92 SER A CA 1
ATOM 680 C C . SER A 1 92 ? -6.406 -4.653 -18.129 1.00 79.56 92 SER A C 1
ATOM 682 O O . SER A 1 92 ? -7.539 -5.106 -18.279 1.00 79.56 92 SER A O 1
ATOM 684 N N . GLY A 1 93 ? -6.175 -3.541 -17.424 1.00 88.12 93 GLY A N 1
ATOM 685 C CA . GLY A 1 93 ? -7.196 -2.821 -16.657 1.00 88.12 93 GLY A CA 1
ATOM 686 C C . GLY A 1 93 ? -7.025 -2.993 -15.148 1.00 88.12 93 GLY A C 1
ATOM 687 O O . GLY A 1 93 ? -6.187 -3.766 -14.691 1.00 88.12 93 GLY A O 1
ATOM 688 N N . LEU A 1 94 ? -7.793 -2.220 -14.377 1.00 91.31 94 LEU A N 1
ATOM 689 C CA . LEU A 1 94 ? -7.737 -2.251 -12.916 1.00 91.31 94 LEU A CA 1
ATOM 690 C C . LEU A 1 94 ? -8.482 -3.478 -12.374 1.00 91.31 94 LEU A C 1
ATOM 692 O O . LEU A 1 94 ? -9.673 -3.647 -12.634 1.00 91.31 94 LEU A O 1
ATOM 696 N N . VAL A 1 95 ? -7.785 -4.286 -11.584 1.00 95.00 95 VAL A N 1
ATOM 697 C CA . VAL A 1 95 ? -8.301 -5.449 -10.860 1.00 95.00 95 VAL A CA 1
ATOM 698 C C . VAL A 1 95 ? -8.290 -5.124 -9.373 1.00 95.00 95 VAL A C 1
ATOM 700 O O . VAL A 1 95 ? -7.242 -4.782 -8.839 1.00 95.00 95 VAL A O 1
ATOM 703 N N . TRP A 1 96 ? -9.437 -5.234 -8.702 1.00 95.75 96 TRP A N 1
ATOM 704 C CA . TRP A 1 96 ? -9.523 -5.166 -7.240 1.00 95.75 96 TRP A CA 1
ATOM 705 C C . TRP A 1 96 ? -9.346 -6.574 -6.680 1.00 95.75 96 TRP A C 1
ATOM 707 O O . TRP A 1 96 ? -10.242 -7.402 -6.846 1.00 95.75 96 TRP A O 1
ATOM 717 N N . PHE A 1 97 ? -8.185 -6.854 -6.091 1.00 96.25 97 PHE A N 1
ATOM 718 C CA . PHE A 1 97 ? -7.804 -8.213 -5.701 1.00 96.25 97 PHE A CA 1
ATOM 719 C C . PHE A 1 97 ? -8.156 -8.534 -4.248 1.00 96.25 97 PHE A C 1
ATOM 721 O O . PHE A 1 97 ? -8.454 -9.683 -3.946 1.00 96.25 97 PHE A O 1
ATOM 728 N N . ASP A 1 98 ? -8.213 -7.528 -3.371 1.00 98.06 98 ASP A N 1
ATOM 729 C CA . ASP A 1 98 ? -8.709 -7.695 -2.005 1.00 98.06 98 ASP A CA 1
ATOM 730 C C . ASP A 1 98 ? -9.587 -6.516 -1.568 1.00 98.06 98 ASP A C 1
ATOM 732 O O . ASP A 1 98 ? -9.437 -5.375 -2.021 1.00 98.06 98 ASP A O 1
ATOM 736 N N . ASN A 1 99 ? -10.537 -6.801 -0.679 1.00 97.25 99 ASN A N 1
ATOM 737 C CA . ASN A 1 99 ? -11.405 -5.812 -0.054 1.00 97.25 99 ASN A CA 1
ATOM 738 C C . ASN A 1 99 ? -11.477 -6.066 1.451 1.00 97.25 99 ASN A C 1
ATOM 740 O O . ASN A 1 99 ? -12.286 -6.856 1.947 1.00 97.25 99 ASN A O 1
ATOM 744 N N . VAL A 1 100 ? -10.629 -5.350 2.177 1.00 97.62 100 VAL A N 1
ATOM 745 C CA . VAL A 1 100 ? -10.447 -5.515 3.610 1.00 97.62 100 VAL A CA 1
ATOM 746 C C . VAL A 1 100 ? -11.501 -4.722 4.364 1.00 97.62 100 VAL A C 1
ATOM 748 O O . VAL A 1 100 ? -11.610 -3.507 4.228 1.00 97.62 100 VAL A O 1
ATOM 751 N N . THR A 1 101 ? -12.259 -5.393 5.221 1.00 97.12 101 THR A N 1
ATOM 752 C CA . THR A 1 101 ? -13.223 -4.761 6.122 1.00 97.12 101 THR A CA 1
ATOM 753 C C . THR A 1 101 ? -12.691 -4.760 7.543 1.00 97.12 101 THR A C 1
ATOM 755 O O . THR A 1 101 ? -12.396 -5.818 8.081 1.00 97.12 101 THR A O 1
ATOM 758 N N . ILE A 1 102 ? -12.642 -3.592 8.181 1.00 95.50 102 ILE A N 1
ATOM 759 C CA . ILE A 1 102 ? -12.427 -3.436 9.621 1.00 95.50 102 ILE A CA 1
ATOM 760 C C . ILE A 1 102 ? -13.769 -3.038 10.241 1.00 95.50 102 ILE A C 1
ATOM 762 O O . ILE A 1 102 ? -14.278 -1.935 10.017 1.00 95.50 102 ILE A O 1
ATOM 766 N N . ALA A 1 103 ? -14.370 -3.947 11.000 1.00 94.00 103 ALA A N 1
ATOM 767 C CA . ALA A 1 103 ? -15.684 -3.748 11.590 1.00 94.00 103 ALA A CA 1
ATOM 768 C C . ALA A 1 103 ? -15.646 -2.784 12.782 1.00 94.00 103 ALA A C 1
ATOM 770 O O . ALA A 1 103 ? -14.726 -2.800 13.598 1.00 94.00 103 ALA A O 1
ATOM 771 N N . GLY A 1 104 ? -16.689 -1.960 12.907 1.00 87.56 104 GLY A N 1
ATOM 772 C CA . GLY A 1 104 ? -16.930 -1.144 14.102 1.00 87.56 104 GLY A CA 1
ATOM 773 C C . GLY A 1 104 ? -15.953 0.016 14.318 1.00 87.56 104 GLY A C 1
ATOM 774 O O . GLY A 1 104 ? -15.966 0.624 15.384 1.00 87.56 104 GLY A O 1
ATOM 775 N N . VAL A 1 105 ? -15.124 0.350 13.324 1.00 87.25 105 VAL A N 1
ATOM 776 C CA . VAL A 1 105 ? -14.186 1.485 13.388 1.00 87.25 105 VAL A CA 1
ATOM 777 C C . VAL A 1 105 ? -14.720 2.740 12.689 1.00 87.25 105 VAL A C 1
ATOM 779 O O . VAL A 1 105 ? -13.972 3.682 12.480 1.00 87.25 105 VAL A O 1
ATOM 782 N N . GLY A 1 106 ? -16.005 2.810 12.335 1.00 87.44 106 GLY A N 1
ATOM 783 C CA . GLY A 1 106 ? -16.604 4.017 11.744 1.00 87.44 106 GLY A CA 1
ATOM 784 C C . GLY A 1 106 ? -16.063 4.390 10.354 1.00 87.44 106 GLY A C 1
ATOM 785 O O . GLY A 1 106 ? -15.459 3.567 9.670 1.00 87.44 106 GLY A O 1
ATOM 786 N N . GLU A 1 107 ? -16.317 5.633 9.931 1.00 92.00 107 GLU A N 1
ATOM 787 C CA . GLU A 1 107 ? -16.005 6.131 8.582 1.00 92.00 107 GLU A CA 1
ATOM 788 C C . GLU A 1 107 ? -14.486 6.300 8.356 1.00 92.00 107 GLU A C 1
ATOM 790 O O . GLU A 1 107 ? -13.838 7.077 9.075 1.00 92.00 107 GLU A O 1
ATOM 795 N N . PRO A 1 108 ? -13.895 5.619 7.355 1.00 92.75 108 PRO A N 1
ATOM 796 C CA . PRO A 1 108 ? -12.485 5.771 7.040 1.00 92.75 108 PRO A CA 1
ATOM 797 C C . PRO A 1 108 ? -12.206 7.008 6.188 1.00 92.75 108 PRO A C 1
ATOM 799 O O . PRO A 1 108 ? -12.971 7.374 5.298 1.00 92.75 108 PRO A O 1
ATOM 802 N N . ARG A 1 109 ? -11.033 7.612 6.395 1.00 89.31 109 ARG A N 1
ATOM 803 C CA . ARG A 1 109 ? -10.479 8.642 5.505 1.00 89.31 109 ARG A CA 1
ATOM 804 C C . ARG A 1 109 ? -8.996 8.396 5.245 1.00 89.31 109 ARG A C 1
ATOM 806 O O . ARG A 1 109 ? -8.221 8.134 6.173 1.00 89.31 109 ARG A O 1
ATOM 813 N N . LEU A 1 110 ? -8.581 8.515 3.985 1.00 85.62 110 LEU A N 1
ATOM 814 C CA . LEU A 1 110 ? -7.167 8.693 3.657 1.00 85.62 110 LEU A CA 1
ATOM 815 C C . LEU A 1 110 ? -6.762 10.101 4.090 1.00 85.62 110 LEU A C 1
ATOM 817 O O . LEU A 1 110 ? -7.436 11.079 3.768 1.00 85.62 110 LEU A O 1
ATOM 821 N N . ILE A 1 111 ? -5.690 10.188 4.868 1.00 83.19 111 ILE A N 1
ATOM 822 C CA .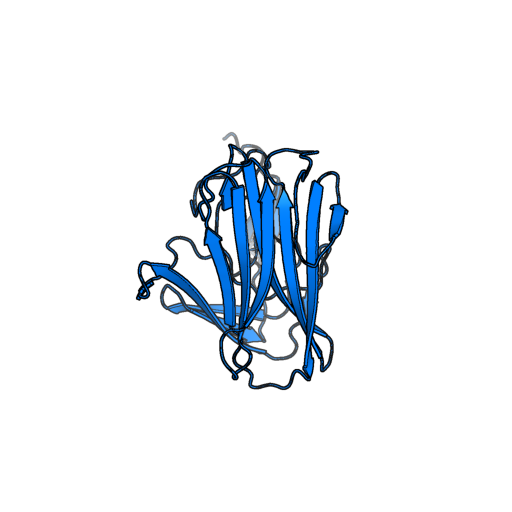 ILE A 1 111 ? -5.182 11.444 5.409 1.00 83.19 111 ILE A CA 1
ATOM 823 C C . ILE A 1 111 ? -3.710 11.560 5.045 1.00 83.19 111 ILE A C 1
ATOM 825 O O . ILE A 1 111 ? -2.981 10.578 5.130 1.00 83.19 111 ILE A O 1
ATOM 829 N N . VAL A 1 112 ? -3.310 12.761 4.646 1.00 73.06 112 VAL A N 1
ATOM 830 C CA . VAL A 1 112 ? -1.927 13.134 4.353 1.00 73.06 112 VAL A CA 1
ATOM 831 C C . VAL A 1 112 ? -1.698 14.474 5.043 1.00 73.06 112 VAL A C 1
ATOM 833 O O . VAL A 1 112 ? -2.459 15.420 4.837 1.00 73.06 112 VAL A O 1
ATOM 836 N N . ASN A 1 113 ? -0.691 14.533 5.901 1.00 69.62 113 ASN A N 1
ATOM 837 C CA . ASN A 1 113 ? -0.290 15.687 6.685 1.00 69.62 113 ASN A CA 1
ATOM 838 C C . ASN A 1 113 ? 1.239 15.676 6.841 1.00 69.62 113 ASN A C 1
ATOM 840 O O . ASN A 1 113 ? 1.761 15.083 7.783 1.00 69.62 113 ASN A O 1
ATOM 844 N N . GLY A 1 114 ? 1.945 16.373 5.946 1.00 63.72 114 GLY A N 1
ATOM 845 C CA . GLY A 1 114 ? 3.413 16.368 5.876 1.00 63.72 114 GLY A CA 1
ATOM 846 C C . GLY A 1 114 ? 4.158 16.920 7.101 1.00 63.72 114 GLY A C 1
ATOM 847 O O . GLY A 1 114 ? 5.382 16.872 7.128 1.00 63.72 114 GLY A O 1
ATOM 848 N N . SER A 1 115 ? 3.459 17.443 8.114 1.00 66.00 115 SER A N 1
ATOM 849 C CA . SER A 1 115 ? 4.039 17.845 9.406 1.00 66.00 115 SER A CA 1
ATOM 850 C C . SER A 1 115 ? 3.500 17.045 10.599 1.00 66.00 115 SER A C 1
ATOM 852 O O . SER A 1 115 ? 3.967 17.217 11.726 1.00 66.00 115 SER A O 1
ATOM 854 N N . GLY A 1 116 ? 2.508 16.182 10.370 1.00 65.69 116 GLY A N 1
ATOM 855 C CA . GLY A 1 116 ? 1.849 15.388 11.396 1.00 65.69 116 GLY A CA 1
ATOM 856 C C . GLY A 1 116 ? 2.470 14.007 11.551 1.00 65.69 116 GLY A C 1
ATOM 857 O O . GLY A 1 116 ? 2.873 13.374 10.581 1.00 65.69 116 GLY A O 1
ATOM 858 N N . TYR A 1 117 ? 2.469 13.514 12.785 1.00 77.25 117 TYR A N 1
ATOM 859 C CA . TYR A 1 117 ? 2.923 12.172 13.127 1.00 77.25 117 TYR A CA 1
ATOM 860 C C . TYR A 1 117 ? 1.835 11.461 13.926 1.00 77.25 117 TYR A C 1
ATOM 862 O O . TYR A 1 117 ? 1.131 12.083 14.729 1.00 77.25 117 TYR A O 1
ATOM 870 N N . VAL A 1 118 ? 1.705 10.147 13.752 1.00 76.56 118 VAL A N 1
ATOM 871 C CA . VAL A 1 118 ? 0.959 9.338 14.722 1.00 76.56 118 VAL A CA 1
ATOM 872 C C . VAL A 1 118 ? 1.746 9.254 16.032 1.00 76.56 118 VAL A C 1
ATOM 874 O O . VAL A 1 118 ? 2.941 9.545 16.074 1.00 76.56 118 VAL A O 1
ATOM 877 N N . LYS A 1 119 ? 1.109 8.799 17.119 1.00 76.69 119 LYS A N 1
ATOM 878 C CA . LYS A 1 119 ? 1.743 8.699 18.453 1.00 76.69 119 LYS A CA 1
ATOM 879 C C . LYS A 1 119 ? 3.050 7.895 18.474 1.00 76.69 119 LYS A C 1
ATOM 881 O O . LYS A 1 119 ? 3.850 8.062 19.384 1.00 76.69 119 LYS A O 1
ATOM 886 N N . LEU A 1 120 ? 3.256 7.033 17.481 1.00 72.69 120 LEU A N 1
ATOM 887 C CA . LEU A 1 120 ? 4.461 6.229 17.298 1.00 72.69 120 LEU A CA 1
ATOM 888 C C . LEU A 1 120 ? 5.623 6.975 16.614 1.00 72.69 120 LEU A C 1
ATOM 890 O O . LEU A 1 120 ? 6.634 6.348 16.322 1.00 72.69 120 LEU A O 1
ATOM 894 N N . GLY A 1 121 ? 5.493 8.278 16.336 1.00 72.94 121 GLY A N 1
ATOM 895 C CA . GLY A 1 121 ? 6.531 9.067 15.660 1.00 72.94 121 GLY A CA 1
ATOM 896 C C . GLY A 1 121 ? 6.641 8.787 14.160 1.00 72.94 121 GLY A C 1
ATOM 897 O O . GLY A 1 121 ? 7.655 9.109 13.547 1.00 72.94 121 GLY A O 1
ATOM 898 N N . ILE A 1 122 ? 5.598 8.194 13.580 1.00 73.19 122 ILE A N 1
ATOM 899 C CA . ILE A 1 122 ? 5.506 7.790 12.174 1.00 73.19 122 ILE A CA 1
ATOM 900 C C . ILE A 1 122 ? 4.742 8.880 11.410 1.00 73.19 122 ILE A C 1
ATOM 902 O O . ILE A 1 122 ? 3.634 9.221 11.847 1.00 73.19 122 ILE A O 1
ATOM 906 N N . PRO A 1 123 ? 5.325 9.453 10.339 1.00 72.94 123 PRO A N 1
ATOM 907 C CA . PRO A 1 123 ? 4.682 10.434 9.480 1.00 72.94 123 PRO A CA 1
ATOM 908 C C . PRO A 1 123 ? 3.275 10.029 9.047 1.00 72.94 123 PRO A C 1
ATOM 910 O O . PRO A 1 123 ? 2.967 8.858 8.831 1.00 72.94 123 PRO A O 1
ATOM 913 N N . ILE A 1 124 ? 2.397 11.020 8.943 1.00 72.69 124 ILE A N 1
ATOM 914 C CA . ILE A 1 124 ? 1.088 10.864 8.316 1.00 72.69 124 ILE A CA 1
ATOM 915 C C . ILE A 1 124 ? 1.239 11.329 6.873 1.00 72.69 124 ILE A C 1
ATOM 917 O O . ILE A 1 124 ? 0.957 12.479 6.555 1.00 72.69 124 ILE A O 1
ATOM 921 N N . ASP A 1 125 ? 1.694 10.460 5.991 1.00 70.62 125 ASP A N 1
ATOM 922 C CA . ASP A 1 125 ? 1.969 10.799 4.600 1.00 70.62 125 ASP A CA 1
ATOM 923 C C . ASP A 1 125 ? 1.459 9.722 3.633 1.00 70.62 125 ASP A C 1
ATOM 925 O O . ASP A 1 125 ? 0.662 8.848 3.991 1.00 70.62 125 ASP A O 1
ATOM 929 N N . LEU A 1 126 ? 1.831 9.872 2.363 1.00 70.50 126 LEU A N 1
ATOM 930 C CA . LEU A 1 126 ? 1.610 8.886 1.319 1.00 70.50 126 LEU A CA 1
ATOM 931 C C . LEU A 1 126 ? 2.868 8.839 0.454 1.00 70.50 126 LEU A C 1
ATOM 933 O O . LEU A 1 126 ? 3.305 9.870 -0.055 1.00 70.50 126 LEU A O 1
ATOM 937 N N . GLU A 1 127 ? 3.423 7.649 0.278 1.00 69.94 127 GLU A N 1
ATOM 938 C CA . GLU A 1 127 ? 4.693 7.433 -0.413 1.00 69.94 127 GLU A CA 1
ATOM 939 C C . GLU A 1 127 ? 4.504 6.394 -1.530 1.00 69.94 127 GLU A C 1
ATOM 941 O O . GLU A 1 127 ? 3.725 5.450 -1.385 1.00 69.94 127 GLU A O 1
ATOM 946 N N . LEU A 1 128 ? 5.223 6.560 -2.644 1.00 69.81 128 LEU A N 1
ATOM 947 C CA . LEU A 1 128 ? 5.375 5.543 -3.689 1.00 69.81 128 LEU A CA 1
ATOM 948 C C . LEU A 1 128 ? 6.868 5.344 -3.924 1.00 69.81 128 LEU A C 1
ATOM 950 O O . LEU A 1 128 ? 7.558 6.272 -4.340 1.00 69.81 128 LEU A O 1
ATOM 954 N N . VAL A 1 129 ? 7.368 4.153 -3.600 1.00 71.75 129 VAL A N 1
ATOM 955 C CA . VAL A 1 129 ? 8.801 3.944 -3.369 1.00 71.75 129 VAL A CA 1
ATOM 956 C C . VAL A 1 129 ? 9.269 2.626 -3.967 1.00 71.75 129 VAL A C 1
ATOM 958 O O . VAL A 1 129 ? 8.518 1.655 -4.028 1.00 71.75 129 VAL A O 1
ATOM 961 N N . ILE A 1 130 ? 10.535 2.588 -4.379 1.00 71.81 130 ILE A N 1
ATOM 962 C CA . ILE A 1 130 ? 11.243 1.350 -4.719 1.00 71.81 130 ILE A CA 1
ATOM 963 C C . ILE A 1 130 ? 12.157 1.027 -3.550 1.00 71.81 130 ILE A C 1
ATOM 965 O O . ILE A 1 130 ? 12.961 1.864 -3.141 1.00 71.81 130 ILE A O 1
ATOM 969 N N . THR A 1 131 ? 12.039 -0.183 -3.016 1.00 67.56 131 THR A N 1
ATOM 970 C CA . THR A 1 131 ? 12.804 -0.584 -1.841 1.00 67.56 131 THR A CA 1
ATOM 971 C C . THR A 1 131 ? 13.090 -2.085 -1.819 1.00 67.56 131 THR A C 1
ATOM 973 O O . THR A 1 131 ? 12.640 -2.826 -2.696 1.00 67.56 131 THR A O 1
ATOM 976 N N . GLY A 1 132 ? 13.909 -2.519 -0.863 1.00 61.81 132 GLY A N 1
ATOM 977 C CA . GLY A 1 132 ? 14.247 -3.920 -0.660 1.00 61.81 132 GLY A CA 1
ATOM 978 C C . GLY A 1 132 ? 13.089 -4.783 -0.150 1.00 61.81 132 GLY A C 1
ATOM 979 O O . GLY A 1 132 ? 12.032 -4.278 0.228 1.00 61.81 132 GLY A O 1
ATOM 980 N N . PRO A 1 133 ? 13.264 -6.114 -0.174 1.00 59.62 133 PRO A N 1
ATOM 981 C CA . PRO A 1 133 ? 12.211 -7.048 0.190 1.00 59.62 133 PRO A CA 1
ATOM 982 C C . PRO A 1 133 ? 12.159 -7.240 1.711 1.00 59.62 133 PRO A C 1
ATOM 984 O O . PRO A 1 133 ? 12.921 -8.038 2.248 1.00 59.62 133 PRO A O 1
ATOM 987 N N . VAL A 1 134 ? 11.225 -6.541 2.361 1.00 63.22 134 VAL A N 1
ATOM 988 C CA . VAL A 1 134 ? 10.798 -6.661 3.772 1.00 63.22 134 VAL A CA 1
ATOM 989 C C . VAL A 1 134 ? 11.890 -6.527 4.857 1.00 63.22 134 VAL A C 1
ATOM 991 O O . VAL A 1 134 ? 13.087 -6.682 4.629 1.00 63.22 134 VAL A O 1
ATOM 994 N N . CYS A 1 135 ? 11.469 -6.266 6.097 1.00 56.97 135 CYS A N 1
ATOM 995 C CA . CYS A 1 135 ? 12.280 -6.388 7.318 1.00 56.97 135 CYS A CA 1
ATOM 996 C C . CYS A 1 135 ? 13.610 -5.606 7.312 1.00 56.97 135 CYS A C 1
ATOM 998 O O . CYS A 1 135 ? 14.583 -6.031 7.939 1.00 56.97 135 CYS A O 1
ATOM 1000 N N . GLY A 1 136 ? 13.669 -4.467 6.625 1.00 54.38 136 GLY A N 1
ATOM 1001 C CA . GLY A 1 136 ? 14.872 -3.631 6.566 1.00 54.38 136 GLY A CA 1
ATOM 1002 C C . GLY A 1 136 ? 15.963 -4.110 5.602 1.00 54.38 136 GLY A C 1
ATOM 1003 O O . GLY A 1 136 ? 17.076 -3.582 5.630 1.00 54.38 136 GLY A O 1
ATOM 1004 N N . VAL A 1 137 ? 15.681 -5.093 4.741 1.00 60.19 137 VAL A N 1
ATOM 1005 C CA . VAL A 1 137 ? 16.638 -5.547 3.723 1.00 60.19 137 VAL A CA 1
ATOM 1006 C C . VAL A 1 137 ? 16.824 -4.466 2.655 1.00 60.19 137 VAL A C 1
ATOM 1008 O O . VAL A 1 137 ? 15.877 -3.788 2.261 1.00 60.19 137 VAL A O 1
ATOM 1011 N N . ALA A 1 138 ? 18.057 -4.302 2.174 1.00 63.62 138 ALA A N 1
ATOM 1012 C CA . ALA A 1 138 ? 18.379 -3.374 1.095 1.00 63.62 138 ALA A CA 1
ATOM 1013 C C . ALA A 1 138 ? 18.287 -4.052 -0.285 1.00 63.62 138 ALA A C 1
ATOM 1015 O O . ALA A 1 138 ? 18.832 -5.140 -0.479 1.00 63.62 138 ALA A O 1
ATOM 1016 N N . ALA A 1 139 ? 17.667 -3.390 -1.266 1.00 64.12 139 ALA A N 1
ATOM 1017 C CA . ALA A 1 139 ? 17.794 -3.756 -2.679 1.00 64.12 139 ALA A CA 1
ATOM 1018 C C . ALA A 1 139 ? 18.976 -3.027 -3.326 1.00 64.12 139 ALA A C 1
ATOM 1020 O O . ALA A 1 139 ? 19.128 -1.818 -3.173 1.00 64.12 139 ALA A O 1
ATOM 1021 N N . LEU A 1 140 ? 19.780 -3.743 -4.114 1.00 66.44 140 LEU A N 1
ATOM 1022 C CA . LEU A 1 140 ? 20.810 -3.144 -4.962 1.00 66.44 140 LEU A CA 1
ATOM 1023 C C . LEU A 1 140 ? 20.291 -3.009 -6.398 1.00 66.44 140 LEU A C 1
ATOM 1025 O O . LEU A 1 140 ? 20.072 -4.018 -7.074 1.00 66.44 140 LEU A O 1
ATOM 1029 N N . ILE A 1 141 ? 20.156 -1.777 -6.891 1.00 66.19 141 ILE A N 1
ATOM 1030 C CA . ILE A 1 141 ? 19.792 -1.530 -8.289 1.00 66.19 141 ILE A CA 1
ATOM 1031 C C . ILE A 1 141 ? 21.040 -1.649 -9.169 1.00 66.19 141 ILE A C 1
ATOM 1033 O O . ILE A 1 141 ? 21.954 -0.834 -9.095 1.00 66.19 141 ILE A O 1
ATOM 1037 N N . LYS A 1 142 ? 21.082 -2.668 -10.037 1.00 68.81 142 LYS A N 1
ATOM 1038 C CA . LYS A 1 142 ? 22.136 -2.807 -11.065 1.00 68.81 142 LYS A CA 1
ATOM 1039 C C . LYS A 1 142 ? 21.888 -1.893 -12.264 1.00 68.81 142 LYS A C 1
ATOM 1041 O O . LYS A 1 142 ? 22.813 -1.282 -12.781 1.00 68.81 142 LYS A O 1
ATOM 1046 N N . SER A 1 143 ? 20.633 -1.817 -12.693 1.00 71.50 143 SER A N 1
ATOM 1047 C CA . SER A 1 143 ? 20.155 -0.975 -13.787 1.00 71.50 143 SER A CA 1
ATOM 1048 C C . SER A 1 143 ? 18.666 -0.731 -13.579 1.00 71.50 143 SER A C 1
ATOM 1050 O O . SER A 1 143 ? 17.923 -1.691 -13.365 1.00 71.50 143 SER A O 1
ATOM 1052 N N . ALA A 1 144 ? 18.225 0.518 -13.662 1.00 71.25 144 ALA A N 1
ATOM 1053 C CA . ALA A 1 144 ? 16.813 0.870 -13.619 1.00 71.25 144 ALA A CA 1
ATOM 1054 C C . ALA A 1 144 ? 16.548 2.052 -14.547 1.00 71.25 144 ALA A C 1
ATOM 1056 O O . ALA A 1 144 ? 17.381 2.947 -14.678 1.00 71.25 144 ALA A O 1
ATOM 1057 N N . ASN A 1 145 ? 15.377 2.027 -15.169 1.00 76.69 145 ASN A N 1
ATOM 1058 C CA . ASN A 1 145 ? 14.745 3.178 -15.789 1.00 76.69 145 ASN A CA 1
ATOM 1059 C C . ASN A 1 145 ? 13.267 3.083 -15.407 1.00 76.69 145 ASN A C 1
ATOM 1061 O O . ASN A 1 145 ? 12.520 2.307 -16.005 1.00 76.69 145 ASN A O 1
ATOM 1065 N N . VAL A 1 146 ? 12.904 3.747 -14.311 1.00 73.00 146 VAL A N 1
ATOM 1066 C CA . VAL A 1 146 ? 11.567 3.667 -13.719 1.00 73.00 146 VAL A CA 1
ATOM 1067 C C . VAL A 1 146 ? 11.043 5.074 -13.512 1.00 73.00 146 VAL A C 1
ATOM 1069 O O . VAL A 1 146 ? 11.752 5.915 -12.973 1.00 73.00 146 VAL A O 1
ATOM 1072 N N . SER A 1 147 ? 9.791 5.305 -13.893 1.00 75.00 147 SER A N 1
ATOM 1073 C CA . SER A 1 147 ? 9.070 6.529 -13.564 1.00 75.00 147 SER A CA 1
ATOM 1074 C C . SER A 1 147 ? 7.935 6.190 -12.608 1.00 75.00 147 SER A C 1
ATOM 1076 O O . SER A 1 147 ? 7.131 5.293 -12.873 1.00 75.00 147 SER A O 1
ATOM 1078 N N . LEU A 1 148 ? 7.896 6.875 -11.470 1.00 73.75 148 LEU A N 1
ATOM 1079 C CA . LEU A 1 148 ? 6.887 6.708 -10.432 1.00 73.75 148 LEU A CA 1
ATOM 1080 C C . LEU A 1 148 ? 5.982 7.930 -10.437 1.00 73.75 148 LEU A C 1
ATOM 1082 O O . LEU A 1 148 ? 6.467 9.057 -10.394 1.00 73.75 148 LEU A O 1
ATOM 1086 N N . THR A 1 149 ? 4.668 7.717 -10.471 1.00 76.62 149 THR A N 1
ATOM 1087 C CA . THR A 1 149 ? 3.679 8.798 -10.406 1.00 76.62 149 THR A CA 1
ATOM 1088 C C . THR A 1 149 ? 2.658 8.500 -9.321 1.00 76.62 149 THR A C 1
ATOM 1090 O O . THR A 1 149 ? 2.027 7.445 -9.336 1.00 76.62 149 THR A O 1
ATOM 1093 N N . LEU A 1 150 ? 2.483 9.441 -8.391 1.00 75.81 150 LEU A N 1
ATOM 1094 C CA . LEU A 1 150 ? 1.555 9.306 -7.269 1.00 75.81 150 LEU A CA 1
ATOM 1095 C C . LEU A 1 150 ? 0.440 10.353 -7.358 1.00 75.81 150 LEU A C 1
ATOM 1097 O O . LEU A 1 150 ? 0.682 11.561 -7.339 1.00 75.81 150 LEU A O 1
ATOM 1101 N N . LEU A 1 151 ? -0.802 9.877 -7.442 1.00 79.00 151 LEU A N 1
ATOM 1102 C CA . LEU A 1 151 ? -1.994 10.699 -7.640 1.00 79.00 151 LEU A CA 1
ATOM 1103 C C . LEU A 1 151 ? -3.107 10.270 -6.685 1.00 79.00 151 LEU A C 1
ATOM 1105 O O . LEU A 1 151 ? -3.180 9.118 -6.262 1.00 79.00 151 LEU A O 1
ATOM 1109 N N . ARG A 1 152 ? -4.020 11.198 -6.391 1.00 78.31 152 ARG A N 1
ATOM 1110 C CA . ARG A 1 152 ? -5.296 10.908 -5.724 1.00 78.31 152 ARG A CA 1
ATOM 1111 C C . ARG A 1 152 ? -6.460 11.151 -6.674 1.00 78.31 152 ARG A C 1
ATOM 1113 O O . ARG A 1 152 ? -6.451 12.133 -7.413 1.00 78.31 152 ARG A O 1
ATOM 1120 N N . SER A 1 153 ? -7.483 10.303 -6.611 1.00 78.69 153 SER A N 1
ATOM 1121 C CA . SER A 1 153 ? -8.738 10.530 -7.330 1.00 78.69 153 SER A CA 1
ATOM 1122 C C . SER A 1 153 ? -9.729 11.300 -6.457 1.00 78.69 153 SER A C 1
ATOM 1124 O O . SER A 1 153 ? -9.954 10.943 -5.300 1.00 78.69 153 SER A O 1
ATOM 1126 N N . VAL A 1 154 ? -10.324 12.358 -7.004 1.00 74.75 154 VAL A N 1
ATOM 1127 C CA . VAL A 1 154 ? -11.421 13.118 -6.395 1.00 74.75 154 VAL A CA 1
ATOM 1128 C C . VAL A 1 154 ? -12.504 13.285 -7.455 1.00 74.75 154 VAL A C 1
ATOM 1130 O O . VAL A 1 154 ? -12.283 13.941 -8.470 1.00 74.75 154 VAL A O 1
ATOM 1133 N N . ASN A 1 155 ? -13.672 12.674 -7.229 1.00 77.25 155 ASN A N 1
ATOM 1134 C CA . ASN A 1 155 ? -14.807 12.680 -8.164 1.00 77.25 155 ASN A CA 1
ATOM 1135 C C . ASN A 1 155 ? -14.431 12.235 -9.593 1.00 77.25 155 ASN A C 1
ATOM 1137 O O . ASN A 1 155 ? -14.899 12.809 -10.571 1.00 77.25 155 ASN A O 1
ATOM 1141 N N . GLY A 1 156 ? -13.552 11.234 -9.713 1.00 72.81 156 GLY A N 1
ATOM 1142 C CA . GLY A 1 156 ? -13.085 10.702 -10.999 1.00 72.81 156 GLY A CA 1
ATOM 1143 C C . GLY A 1 156 ? -11.922 11.473 -11.632 1.00 72.81 156 GLY A C 1
ATOM 1144 O O . GLY A 1 156 ? -11.262 10.939 -12.518 1.00 72.81 156 GLY A O 1
ATOM 1145 N N . SER A 1 157 ? -11.608 12.674 -11.145 1.00 75.00 157 SER A N 1
ATOM 1146 C CA . SER A 1 157 ? -10.454 13.458 -11.597 1.00 75.00 157 SER A CA 1
ATOM 1147 C C . SER A 1 157 ? -9.207 13.138 -10.774 1.00 75.00 157 SER A C 1
ATOM 1149 O O . SER A 1 157 ? -9.289 12.948 -9.561 1.00 75.00 157 SER A O 1
ATOM 1151 N N . LEU A 1 158 ? -8.041 13.095 -11.421 1.00 77.56 158 LEU A N 1
ATOM 1152 C CA . LEU A 1 158 ? -6.760 12.825 -10.766 1.00 77.56 158 LEU A CA 1
ATOM 1153 C C . LEU A 1 158 ? -6.057 14.127 -10.377 1.00 77.56 158 LEU A C 1
ATOM 1155 O O . LEU A 1 158 ? -5.936 15.045 -11.185 1.00 77.56 158 LEU A O 1
ATOM 1159 N N . TYR A 1 159 ? -5.563 14.183 -9.144 1.00 70.12 159 TYR A N 1
ATOM 1160 C CA . TYR A 1 159 ? -4.859 15.333 -8.588 1.00 70.12 159 TYR A CA 1
ATOM 1161 C C . TYR A 1 159 ? -3.526 14.914 -7.961 1.00 70.12 159 TYR A C 1
ATOM 1163 O O . TYR A 1 159 ? -3.433 13.811 -7.413 1.00 70.12 159 TYR A O 1
ATOM 1171 N N . PRO A 1 160 ? -2.527 15.813 -7.945 1.00 68.38 160 PRO A N 1
ATOM 1172 C CA . PRO A 1 160 ? -1.334 15.661 -7.126 1.00 68.38 160 PRO A CA 1
ATOM 1173 C C . PRO A 1 160 ? -1.655 15.375 -5.660 1.00 68.38 160 PRO A C 1
ATOM 1175 O O . PRO A 1 160 ? -2.628 15.895 -5.096 1.00 68.38 160 PRO A O 1
ATOM 1178 N N . VAL A 1 161 ? -0.794 14.584 -5.028 1.00 64.94 161 VAL A N 1
ATOM 1179 C CA . VAL A 1 161 ? -0.802 14.406 -3.578 1.00 64.94 161 VAL A CA 1
ATOM 1180 C C . VAL A 1 161 ? 0.101 15.484 -2.968 1.00 64.94 161 VAL A C 1
ATOM 1182 O O . VAL A 1 161 ? 1.267 15.565 -3.337 1.00 64.94 161 VAL A O 1
ATOM 1185 N N . PRO A 1 162 ? -0.402 16.326 -2.048 1.00 52.25 162 PRO A N 1
ATOM 1186 C CA . PRO A 1 162 ? 0.309 17.529 -1.600 1.00 52.25 162 PRO A CA 1
ATOM 1187 C C . PRO A 1 162 ? 1.607 17.271 -0.812 1.00 52.25 162 PRO A C 1
ATOM 1189 O O . PRO A 1 162 ? 2.379 18.206 -0.632 1.00 52.25 162 PRO A O 1
ATOM 1192 N N . TYR A 1 163 ? 1.852 16.038 -0.351 1.00 54.53 163 TYR A N 1
ATOM 1193 C CA . TYR A 1 163 ? 3.039 15.649 0.426 1.00 54.53 163 TYR A CA 1
ATOM 1194 C C . TYR A 1 163 ? 3.495 14.224 0.069 1.00 54.53 163 TYR A C 1
ATOM 1196 O O . TYR A 1 163 ? 3.519 13.342 0.923 1.00 54.53 163 TYR A O 1
ATOM 1204 N N . ALA A 1 164 ? 3.769 13.985 -1.213 1.00 50.25 164 ALA A N 1
ATOM 1205 C CA . ALA A 1 164 ? 4.330 12.727 -1.693 1.00 50.25 164 ALA A CA 1
ATOM 1206 C C . ALA A 1 164 ? 5.861 12.729 -1.560 1.00 50.25 164 ALA A C 1
ATOM 1208 O O . ALA A 1 164 ? 6.524 13.572 -2.165 1.00 50.25 164 ALA A O 1
ATOM 1209 N N . TRP A 1 165 ? 6.424 11.785 -0.804 1.00 51.12 165 TRP A N 1
ATOM 1210 C CA . TRP A 1 165 ? 7.872 11.564 -0.742 1.00 51.12 165 TRP A CA 1
ATOM 1211 C C . TRP A 1 165 ? 8.257 10.390 -1.650 1.00 51.12 165 TRP A C 1
ATOM 1213 O O . TRP A 1 165 ? 7.594 9.354 -1.664 1.00 51.12 165 TRP A O 1
ATOM 1223 N N . GLY A 1 166 ? 9.314 10.569 -2.448 1.00 45.66 166 GLY A N 1
ATOM 1224 C CA . GLY A 1 166 ? 9.760 9.584 -3.445 1.00 45.66 166 GLY A CA 1
ATOM 1225 C C . GLY A 1 166 ? 10.663 8.471 -2.900 1.00 45.66 166 GLY A C 1
ATOM 1226 O O . GLY A 1 166 ? 11.081 7.605 -3.664 1.00 45.66 166 GLY A O 1
ATOM 1227 N N . ILE A 1 167 ? 11.011 8.499 -1.608 1.00 51.53 167 ILE A N 1
ATOM 1228 C CA . ILE A 1 167 ? 11.889 7.515 -0.960 1.00 51.53 167 ILE A CA 1
ATOM 1229 C C . ILE A 1 167 ? 11.318 7.211 0.426 1.00 51.53 167 ILE A C 1
ATOM 1231 O O . ILE A 1 167 ? 11.067 8.135 1.195 1.00 51.53 167 ILE A O 1
ATOM 1235 N N . GLY A 1 168 ? 11.108 5.924 0.715 1.00 49.47 168 GLY A N 1
ATOM 1236 C CA . GLY A 1 168 ? 10.298 5.468 1.843 1.00 49.47 168 GLY A CA 1
ATOM 1237 C C . GLY A 1 168 ? 10.893 5.834 3.186 1.00 49.47 168 GLY A C 1
ATOM 1238 O O . GLY A 1 168 ? 11.959 5.341 3.556 1.00 49.47 168 GLY A O 1
ATOM 1239 N N . THR A 1 169 ? 10.190 6.673 3.936 1.00 50.97 169 THR A N 1
ATOM 1240 C CA . THR A 1 169 ? 10.555 7.000 5.313 1.00 50.97 169 THR A CA 1
ATOM 1241 C C . THR A 1 169 ? 10.033 5.960 6.308 1.00 50.97 169 THR A C 1
ATOM 1243 O O . THR A 1 169 ? 10.535 5.876 7.431 1.00 50.97 169 THR A O 1
ATOM 1246 N N . LEU A 1 170 ? 9.055 5.142 5.895 1.00 55.34 170 LEU A N 1
ATOM 1247 C CA . LEU A 1 170 ? 8.280 4.281 6.793 1.00 55.34 170 LEU A CA 1
ATOM 1248 C C . LEU A 1 170 ? 8.558 2.786 6.697 1.00 55.34 170 LEU A C 1
ATOM 1250 O O . LEU A 1 170 ? 8.376 2.080 7.691 1.00 55.34 170 LEU A O 1
ATOM 1254 N N . THR A 1 171 ? 8.952 2.282 5.530 1.00 49.34 171 THR A N 1
ATOM 1255 C CA . THR A 1 171 ? 9.035 0.830 5.334 1.00 49.34 171 THR A CA 1
ATOM 1256 C C . THR A 1 171 ? 10.307 0.258 5.988 1.00 49.34 171 THR A C 1
ATOM 1258 O O . THR A 1 171 ? 10.322 -0.866 6.477 1.00 49.34 171 THR A O 1
ATOM 1261 N N . GLY A 1 172 ? 11.350 1.078 6.165 1.00 47.97 172 GLY A N 1
ATOM 1262 C CA . GLY A 1 172 ? 12.595 0.687 6.835 1.00 47.97 172 GLY A CA 1
ATOM 1263 C C . GLY A 1 172 ? 13.518 -0.151 5.946 1.00 47.97 172 GLY A C 1
ATOM 1264 O O . GLY A 1 172 ? 14.716 -0.221 6.213 1.00 47.97 172 GLY A O 1
ATOM 1265 N N . GLU A 1 173 ? 12.997 -0.735 4.865 1.00 48.84 173 GLU A N 1
ATOM 1266 C CA . GLU A 1 173 ? 13.793 -1.244 3.752 1.00 48.84 173 GLU A CA 1
ATOM 1267 C C . GLU A 1 173 ? 14.430 -0.090 2.977 1.00 48.84 173 GLU A C 1
ATOM 1269 O O . GLU A 1 173 ? 13.888 1.017 2.895 1.00 48.84 173 GLU A O 1
ATOM 1274 N N . THR A 1 174 ? 15.587 -0.355 2.374 1.00 54.97 174 THR A N 1
ATOM 1275 C CA . THR A 1 174 ? 16.359 0.662 1.652 1.00 54.97 174 THR A CA 1
ATOM 1276 C C . THR A 1 174 ? 16.665 0.233 0.222 1.00 54.97 174 THR A C 1
ATOM 1278 O O . THR A 1 174 ? 16.582 -0.942 -0.139 1.00 54.97 174 THR A O 1
ATOM 1281 N N . VAL A 1 175 ? 17.042 1.201 -0.611 1.00 52.78 175 VAL A N 1
ATOM 1282 C CA . VAL A 1 175 ? 17.575 0.962 -1.952 1.00 52.78 175 VAL A CA 1
ATOM 1283 C C . VAL A 1 175 ? 18.975 1.560 -2.056 1.00 52.78 175 VAL A C 1
ATOM 1285 O O . VAL A 1 175 ? 19.237 2.649 -1.549 1.00 52.78 175 VAL A O 1
ATOM 1288 N N . ALA A 1 176 ? 19.888 0.833 -2.692 1.00 56.16 176 ALA A N 1
ATOM 1289 C CA . ALA A 1 176 ? 21.260 1.246 -2.941 1.00 56.16 176 ALA A CA 1
ATOM 1290 C C . ALA A 1 176 ? 21.533 1.323 -4.448 1.00 56.16 176 ALA A C 1
ATOM 1292 O O . ALA A 1 176 ? 20.953 0.573 -5.239 1.00 56.16 176 ALA A O 1
ATOM 1293 N N . ASN A 1 177 ? 22.472 2.197 -4.825 1.00 58.41 177 ASN A N 1
ATOM 1294 C CA . ASN A 1 177 ? 22.891 2.434 -6.212 1.00 58.41 177 ASN A CA 1
ATOM 1295 C C . ASN A 1 177 ? 21.754 2.923 -7.135 1.00 58.41 177 ASN A C 1
ATOM 1297 O O . ASN A 1 177 ? 21.645 2.526 -8.297 1.00 58.41 177 ASN A O 1
ATOM 1301 N N . ALA A 1 178 ? 20.898 3.785 -6.592 1.00 56.72 178 ALA A N 1
ATOM 1302 C CA . ALA A 1 178 ? 19.799 4.421 -7.297 1.00 56.72 178 ALA A CA 1
ATOM 1303 C C . ALA A 1 178 ? 19.891 5.940 -7.135 1.00 56.72 178 ALA A C 1
ATOM 1305 O O . ALA A 1 178 ? 20.345 6.419 -6.104 1.00 56.72 178 ALA A O 1
ATOM 1306 N N . THR A 1 179 ? 19.409 6.704 -8.103 1.00 59.78 179 THR A N 1
ATOM 1307 C CA . THR A 1 179 ? 19.202 8.150 -7.976 1.00 59.78 179 THR A CA 1
ATOM 1308 C C . THR A 1 179 ? 17.736 8.438 -8.253 1.00 59.78 179 THR A C 1
ATOM 1310 O O . THR A 1 179 ? 17.213 7.973 -9.264 1.00 59.78 179 THR A O 1
ATOM 1313 N N . ALA A 1 180 ? 17.083 9.192 -7.367 1.00 60.91 180 ALA A N 1
ATOM 1314 C CA . ALA A 1 180 ? 15.708 9.648 -7.537 1.00 60.91 180 ALA A CA 1
ATOM 1315 C C . ALA A 1 180 ? 15.710 11.140 -7.877 1.00 60.91 180 ALA A C 1
ATOM 1317 O O . ALA A 1 180 ? 16.297 11.944 -7.155 1.00 60.91 180 ALA A O 1
ATOM 1318 N N . SER A 1 181 ? 15.080 11.514 -8.984 1.00 58.75 181 SER A N 1
ATOM 1319 C CA . SER A 1 181 ? 14.996 12.901 -9.443 1.00 58.75 181 SER A CA 1
ATOM 1320 C C . SER A 1 181 ? 13.534 13.274 -9.677 1.00 58.75 181 SER A C 1
ATOM 1322 O O . SER A 1 181 ? 12.892 12.672 -10.539 1.00 58.75 181 SER A O 1
ATOM 1324 N N . PRO A 1 182 ? 12.979 14.246 -8.931 1.00 60.81 182 PRO A N 1
ATOM 1325 C CA . PRO A 1 182 ? 11.667 14.793 -9.242 1.00 60.81 182 PRO A CA 1
ATOM 1326 C C . PRO A 1 182 ? 11.703 15.444 -10.627 1.00 60.81 182 PRO A C 1
ATOM 1328 O O . PRO A 1 182 ? 12.480 16.370 -10.858 1.00 60.81 182 PRO A O 1
ATOM 1331 N N . THR A 1 183 ? 10.873 14.967 -11.551 1.00 62.09 183 THR A N 1
ATOM 1332 C CA . THR A 1 183 ? 10.743 15.542 -12.902 1.00 62.09 183 THR A CA 1
ATOM 1333 C C . THR A 1 183 ? 9.480 16.376 -13.052 1.00 62.09 183 THR A C 1
ATOM 1335 O O . THR A 1 183 ? 9.424 17.291 -13.872 1.00 62.09 183 THR A O 1
ATOM 1338 N N . SER A 1 184 ? 8.483 16.128 -12.203 1.00 59.66 184 SER A N 1
ATOM 1339 C CA . SER A 1 184 ? 7.321 16.990 -12.011 1.00 59.66 184 SER A CA 1
ATOM 1340 C C . SER A 1 184 ? 6.891 16.950 -10.542 1.00 59.66 184 SER A C 1
ATOM 1342 O O . SER A 1 184 ? 7.333 16.086 -9.788 1.00 59.66 184 SER A O 1
ATOM 1344 N N . GLY A 1 185 ? 5.987 17.838 -10.119 1.00 58.22 185 GLY A N 1
ATOM 1345 C CA . GLY A 1 185 ? 5.457 17.827 -8.745 1.00 58.22 185 GLY A CA 1
ATOM 1346 C C . GLY A 1 185 ? 4.751 16.524 -8.323 1.00 58.22 185 GLY A C 1
ATOM 1347 O O . GLY A 1 185 ? 4.386 16.400 -7.160 1.00 58.22 185 GLY A O 1
ATOM 1348 N N . VAL A 1 186 ? 4.541 15.571 -9.244 1.00 61.78 186 VAL A N 1
ATOM 1349 C CA . VAL A 1 186 ? 3.919 14.256 -8.993 1.00 61.78 186 VAL A CA 1
ATOM 1350 C C . VAL A 1 186 ? 4.717 13.068 -9.526 1.00 61.78 186 VAL A C 1
ATOM 1352 O O . VAL A 1 186 ? 4.320 11.930 -9.275 1.00 61.78 186 VAL A O 1
ATOM 1355 N N . THR A 1 187 ? 5.799 13.317 -10.270 1.00 63.00 187 THR A N 1
ATOM 1356 C CA . THR A 1 187 ? 6.571 12.286 -10.971 1.00 63.00 187 THR A CA 1
ATOM 1357 C C . THR A 1 187 ? 8.016 12.293 -10.502 1.00 63.00 187 THR A C 1
ATOM 1359 O O . THR A 1 187 ? 8.663 13.342 -10.464 1.00 63.00 187 THR A O 1
ATOM 1362 N N . VAL A 1 188 ? 8.520 11.107 -10.174 1.00 65.31 188 VAL A N 1
ATOM 1363 C CA . VAL A 1 188 ? 9.909 10.874 -9.784 1.00 65.31 188 VAL A CA 1
ATOM 1364 C C . VAL A 1 188 ? 10.500 9.822 -10.708 1.00 65.31 188 VAL A C 1
ATOM 1366 O O . VAL A 1 188 ? 9.974 8.713 -10.802 1.00 65.31 188 VAL A O 1
ATOM 1369 N N . ASP A 1 189 ? 11.616 10.158 -11.345 1.00 65.94 189 ASP A N 1
ATOM 1370 C CA . ASP A 1 189 ? 12.377 9.208 -12.146 1.00 65.94 189 ASP A CA 1
ATOM 1371 C C . ASP A 1 189 ? 13.486 8.585 -11.301 1.00 65.94 189 ASP A C 1
ATOM 1373 O O . ASP A 1 189 ? 14.213 9.273 -10.577 1.00 65.94 189 ASP A O 1
ATOM 1377 N N . VAL A 1 190 ? 13.611 7.264 -11.400 1.00 65.62 190 VAL A N 1
ATOM 1378 C CA . VAL A 1 190 ? 14.621 6.460 -10.719 1.00 65.62 190 VAL A CA 1
ATOM 1379 C C . VAL A 1 190 ? 15.532 5.814 -11.756 1.00 65.62 190 VAL A C 1
ATOM 1381 O O . VAL A 1 190 ? 15.085 5.052 -12.620 1.00 65.62 190 VAL A O 1
ATOM 1384 N N . SER A 1 191 ? 16.829 6.096 -11.643 1.00 68.75 191 SER A N 1
ATOM 1385 C CA . SER A 1 191 ? 17.881 5.523 -12.490 1.00 68.75 191 SER A CA 1
ATOM 1386 C C . SER A 1 191 ? 19.004 4.908 -11.655 1.00 68.75 191 SER A C 1
ATOM 1388 O O . SER A 1 191 ? 19.112 5.166 -10.457 1.00 68.75 191 SER A O 1
ATOM 1390 N N . SER A 1 192 ? 19.833 4.055 -12.261 1.00 67.19 192 SER A N 1
ATOM 1391 C CA . SER A 1 192 ? 21.045 3.553 -11.600 1.00 67.19 192 SER A CA 1
ATOM 1392 C C . SER A 1 192 ? 22.090 4.661 -11.467 1.00 67.19 192 SER A C 1
ATOM 1394 O O . SER A 1 192 ? 22.403 5.318 -12.459 1.00 67.19 192 SER A O 1
ATOM 1396 N N . GLY A 1 193 ? 22.683 4.813 -10.286 1.00 58.28 193 GLY A N 1
ATOM 1397 C CA . GLY A 1 193 ? 23.681 5.850 -10.022 1.00 58.28 193 GLY A CA 1
ATOM 1398 C C . GLY A 1 193 ? 24.159 5.845 -8.573 1.00 58.28 193 GLY A C 1
ATOM 1399 O O . GLY A 1 193 ? 23.549 5.202 -7.716 1.00 58.28 193 GLY A O 1
ATOM 1400 N N . ALA A 1 194 ? 25.260 6.553 -8.293 1.00 54.03 194 ALA A N 1
ATOM 1401 C CA . ALA A 1 194 ? 25.738 6.736 -6.926 1.00 54.03 194 ALA A CA 1
ATOM 1402 C C . ALA A 1 194 ? 24.640 7.429 -6.108 1.00 54.03 194 ALA A C 1
ATOM 1404 O O . ALA A 1 194 ? 24.255 8.564 -6.381 1.00 54.03 194 ALA A O 1
ATOM 1405 N N . TYR A 1 195 ? 24.104 6.706 -5.134 1.00 48.41 195 TYR A N 1
ATOM 1406 C CA . TYR A 1 195 ? 23.062 7.210 -4.259 1.00 48.41 195 TYR A CA 1
ATOM 1407 C C . TYR A 1 195 ? 23.682 8.130 -3.207 1.00 48.41 195 TYR A C 1
ATOM 1409 O O . TYR A 1 195 ? 24.466 7.667 -2.377 1.00 48.41 195 TYR A O 1
ATOM 1417 N N . GLU A 1 196 ? 23.309 9.410 -3.199 1.00 43.41 196 GLU A N 1
ATOM 1418 C CA . GLU A 1 196 ? 23.368 10.209 -1.976 1.00 43.41 196 GLU A CA 1
ATOM 1419 C C . GLU A 1 196 ? 22.087 9.948 -1.186 1.00 43.41 196 GLU A C 1
ATOM 1421 O O . GLU A 1 196 ? 20.993 10.330 -1.588 1.00 43.41 196 GLU A O 1
ATOM 1426 N N . TYR A 1 197 ? 22.247 9.242 -0.070 1.00 42.38 197 TYR A N 1
ATOM 1427 C CA . TYR A 1 197 ? 21.213 8.945 0.913 1.00 42.38 197 TYR A CA 1
ATOM 1428 C C . TYR A 1 197 ? 20.626 10.231 1.519 1.00 42.38 197 TYR A C 1
ATOM 1430 O O . TYR A 1 197 ? 21.366 10.962 2.177 1.00 42.38 197 TYR A O 1
ATOM 1438 N N . PRO A 1 198 ? 19.303 10.467 1.442 1.00 42.72 198 PRO A N 1
ATOM 1439 C CA . PRO A 1 198 ? 18.610 11.420 2.294 1.00 42.72 198 PRO A CA 1
ATOM 1440 C C . PRO A 1 198 ? 17.599 10.702 3.203 1.00 42.72 198 PRO A C 1
ATOM 1442 O O . PRO A 1 198 ? 16.568 11.279 3.535 1.00 42.72 198 PRO A O 1
ATOM 1445 N N . GLY A 1 199 ? 17.840 9.426 3.549 1.00 37.72 199 GLY A N 1
ATOM 1446 C CA . GLY A 1 199 ? 16.878 8.619 4.304 1.00 37.72 199 GLY A CA 1
ATOM 1447 C C . GLY A 1 199 ? 16.439 9.293 5.612 1.00 37.72 199 GLY A C 1
ATOM 1448 O O . GLY A 1 199 ? 17.103 10.218 6.090 1.00 37.72 199 GLY A O 1
ATOM 1449 N N . PRO A 1 200 ? 15.319 8.856 6.210 1.00 37.12 200 PRO A N 1
ATOM 1450 C CA . PRO A 1 200 ? 14.746 9.521 7.368 1.00 37.12 200 PRO A CA 1
ATOM 1451 C C . PRO A 1 200 ? 15.768 9.617 8.507 1.00 37.12 200 PRO A C 1
ATOM 1453 O O . PRO A 1 200 ? 16.295 8.625 9.014 1.00 37.12 200 PRO A O 1
ATOM 1456 N N . VAL A 1 201 ? 16.029 10.864 8.896 1.00 37.25 201 VAL A N 1
ATOM 1457 C CA . VAL A 1 201 ? 16.840 11.312 10.030 1.00 37.25 201 VAL A CA 1
ATOM 1458 C C . VAL A 1 201 ? 16.122 10.929 11.327 1.00 37.25 201 VAL A C 1
ATOM 1460 O O . VAL A 1 201 ? 15.625 11.783 12.064 1.00 37.25 201 VAL A O 1
ATOM 1463 N N . TYR A 1 202 ? 16.046 9.637 11.631 1.00 35.47 202 TYR A N 1
ATOM 1464 C CA . TYR A 1 202 ? 15.786 9.207 12.995 1.00 35.47 202 TYR A CA 1
ATOM 1465 C C . TYR A 1 202 ? 17.125 9.104 13.722 1.00 35.47 202 TYR A C 1
ATOM 1467 O O . TYR A 1 202 ? 18.007 8.322 13.381 1.00 35.47 202 TYR A O 1
ATOM 1475 N N . TYR A 1 203 ? 17.250 9.964 14.730 1.00 35.00 203 TYR A N 1
ATOM 1476 C CA . TYR A 1 203 ? 18.336 10.098 15.697 1.00 35.00 203 TYR A CA 1
ATOM 1477 C C . TYR A 1 203 ? 19.634 10.773 15.280 1.00 35.00 203 TYR A C 1
ATOM 1479 O O . TYR A 1 203 ? 20.294 11.202 16.210 1.00 35.00 203 TYR A O 1
ATOM 1487 N N . TYR A 1 204 ? 20.010 10.955 14.010 1.00 35.38 204 TYR A N 1
ATOM 1488 C CA . TYR A 1 204 ? 21.328 11.536 13.680 1.00 35.38 204 TYR A CA 1
ATOM 1489 C C . TYR A 1 204 ? 21.270 12.591 12.573 1.00 35.38 204 TYR A C 1
ATOM 1491 O O . TYR A 1 204 ? 20.681 12.343 11.529 1.00 35.38 204 TYR A O 1
ATOM 1499 N N . VAL A 1 205 ? 21.902 13.750 12.785 1.00 37.50 205 VAL A N 1
ATOM 1500 C CA . VAL A 1 205 ? 22.094 14.778 11.748 1.00 37.50 205 VAL A CA 1
ATOM 1501 C C . VAL A 1 205 ? 23.444 14.526 11.067 1.00 37.50 205 VAL A C 1
ATOM 1503 O O . VAL A 1 205 ? 24.454 14.423 11.774 1.00 37.50 205 VAL A O 1
ATOM 1506 N N . PRO A 1 206 ? 23.502 14.422 9.727 1.00 36.53 206 PRO A N 1
ATOM 1507 C CA . PRO A 1 206 ? 24.775 14.382 9.024 1.00 36.53 206 PRO A CA 1
ATOM 1508 C C . PRO A 1 206 ? 25.434 15.761 9.111 1.00 36.53 206 PRO A C 1
ATOM 1510 O O . PRO A 1 206 ? 24.874 16.759 8.659 1.00 36.53 206 PRO A O 1
ATOM 1513 N N . LEU A 1 207 ? 26.627 15.820 9.702 1.00 34.97 207 LEU A N 1
ATOM 1514 C CA . LEU A 1 207 ? 27.450 17.024 9.710 1.00 34.97 207 LEU A CA 1
ATOM 1515 C C . LEU A 1 207 ? 28.587 16.839 8.701 1.00 34.97 207 LEU A C 1
ATOM 1517 O O . LEU A 1 207 ? 29.421 15.939 8.847 1.00 34.97 207 LEU A O 1
ATOM 1521 N N . LEU A 1 208 ? 28.622 17.694 7.680 1.00 36.66 208 LEU A N 1
ATOM 1522 C CA . LEU A 1 208 ? 29.748 17.773 6.756 1.00 36.66 208 LEU A CA 1
ATOM 1523 C C . LEU A 1 208 ? 30.806 18.701 7.358 1.00 36.66 208 LEU A C 1
ATOM 1525 O O . LEU A 1 208 ? 30.597 19.911 7.437 1.00 36.66 208 LEU A O 1
ATOM 1529 N N . ILE A 1 209 ? 31.940 18.139 7.781 1.00 37.66 209 ILE A N 1
ATOM 1530 C CA . ILE A 1 209 ? 33.093 18.927 8.223 1.00 37.66 209 ILE A CA 1
ATOM 1531 C C . ILE A 1 209 ? 34.125 18.920 7.098 1.00 37.66 209 ILE A C 1
ATOM 1533 O O . ILE A 1 209 ? 34.737 17.892 6.793 1.00 37.66 209 ILE A O 1
ATOM 1537 N N . THR A 1 210 ? 34.337 20.085 6.496 1.00 38.28 210 THR A N 1
ATOM 1538 C CA . THR A 1 210 ? 35.408 20.286 5.520 1.00 38.28 210 THR A CA 1
ATOM 1539 C C . THR A 1 210 ? 36.679 20.669 6.267 1.00 38.28 210 THR A C 1
ATOM 1541 O O . THR A 1 210 ? 36.753 21.741 6.863 1.00 38.28 210 THR A O 1
ATOM 1544 N N . THR A 1 211 ? 37.687 19.796 6.248 1.00 43.22 211 THR A N 1
ATOM 1545 C CA . THR A 1 211 ? 39.026 20.119 6.766 1.00 43.22 211 THR A CA 1
ATOM 1546 C C . THR A 1 211 ? 39.990 20.369 5.609 1.00 43.22 211 THR A C 1
ATOM 1548 O O . THR A 1 211 ? 39.759 19.904 4.494 1.00 43.22 211 THR A O 1
ATOM 1551 N N . ILE A 1 212 ? 41.100 21.067 5.868 1.00 39.53 212 ILE A N 1
ATOM 1552 C CA . ILE A 1 212 ? 42.115 21.400 4.849 1.00 39.53 212 ILE A CA 1
ATOM 1553 C C . ILE A 1 212 ? 42.732 20.172 4.148 1.00 39.53 212 ILE A C 1
ATOM 1555 O O . ILE A 1 212 ? 43.306 20.315 3.077 1.00 39.53 212 ILE A O 1
ATOM 1559 N N . ASN A 1 213 ? 42.576 18.970 4.719 1.00 40.09 213 ASN A N 1
ATOM 1560 C CA . ASN A 1 213 ? 43.106 17.708 4.190 1.00 40.09 213 ASN A CA 1
ATOM 1561 C C . ASN A 1 213 ? 42.003 16.746 3.697 1.00 40.09 213 ASN A C 1
ATOM 1563 O O . ASN A 1 213 ? 42.250 15.550 3.544 1.00 40.09 213 ASN A O 1
ATOM 1567 N N . GLY A 1 214 ? 40.785 17.250 3.467 1.00 38.91 214 GLY A N 1
ATOM 1568 C CA . GLY A 1 214 ? 39.666 16.498 2.897 1.00 38.91 214 GLY A CA 1
ATOM 1569 C C . GLY A 1 214 ? 38.375 16.588 3.712 1.00 38.91 214 GLY A C 1
ATOM 1570 O O . GLY A 1 214 ? 38.360 16.993 4.881 1.00 38.91 214 GLY A O 1
ATOM 1571 N N . SER A 1 215 ? 37.275 16.192 3.072 1.00 35.16 215 SER A N 1
ATOM 1572 C CA . SER A 1 215 ? 35.952 16.118 3.693 1.00 35.16 215 SER A CA 1
ATOM 1573 C C . SER A 1 215 ? 35.780 14.797 4.434 1.00 35.16 215 SER A C 1
ATOM 1575 O O . SER A 1 215 ? 36.122 13.731 3.917 1.00 35.16 215 SER A O 1
ATOM 1577 N N . ARG A 1 216 ? 35.219 14.855 5.644 1.00 38.09 216 ARG A N 1
ATOM 1578 C CA . ARG A 1 216 ? 34.748 13.667 6.362 1.00 38.09 216 ARG A CA 1
ATOM 1579 C C . ARG A 1 216 ? 33.287 13.852 6.746 1.00 38.09 216 ARG A C 1
ATOM 1581 O O . ARG A 1 216 ? 32.907 14.901 7.263 1.00 38.09 216 ARG A O 1
ATOM 1588 N N . SER A 1 217 ? 32.495 12.811 6.517 1.00 35.41 217 SER A N 1
ATOM 1589 C CA . SER A 1 217 ? 31.106 12.745 6.967 1.00 35.41 217 SER A CA 1
ATOM 1590 C C . SER A 1 217 ? 31.061 12.140 8.366 1.00 35.41 217 SER A C 1
ATOM 1592 O O . SER A 1 217 ? 31.576 11.041 8.581 1.00 35.41 217 SER A O 1
ATOM 1594 N N . LEU A 1 218 ? 30.456 12.855 9.315 1.00 35.19 218 LEU A N 1
ATOM 1595 C CA . LEU A 1 218 ? 30.227 12.374 10.676 1.00 35.19 218 LEU A CA 1
ATOM 1596 C C . LEU A 1 218 ? 28.723 12.303 10.955 1.00 35.19 218 LEU A C 1
ATOM 1598 O O . LEU A 1 218 ? 27.976 13.227 10.632 1.00 35.19 218 LEU A O 1
ATOM 1602 N N . MET A 1 219 ? 28.295 11.218 11.597 1.00 37.34 219 MET A N 1
ATOM 1603 C CA . MET A 1 219 ? 26.927 11.054 12.088 1.00 37.34 219 MET A CA 1
ATOM 1604 C C . MET A 1 219 ? 26.857 11.514 13.549 1.00 37.34 219 MET A C 1
ATOM 1606 O O . MET A 1 219 ? 27.541 10.937 14.394 1.00 37.34 219 MET A O 1
ATOM 1610 N N . VAL A 1 220 ? 26.040 12.528 13.866 1.00 35.53 220 VAL A N 1
ATOM 1611 C CA . VAL A 1 220 ? 25.919 13.075 15.236 1.00 35.53 220 VAL A CA 1
ATOM 1612 C C . VAL A 1 220 ? 24.498 12.891 15.780 1.00 35.53 220 VAL A C 1
ATOM 1614 O O . VAL A 1 220 ? 23.556 13.284 15.089 1.00 35.53 220 VAL A O 1
ATOM 1617 N N . PRO A 1 221 ? 24.305 12.315 16.986 1.00 33.75 221 PRO A N 1
ATOM 1618 C CA . PRO A 1 221 ? 22.974 12.070 17.524 1.00 33.75 221 PRO A CA 1
ATOM 1619 C C . PRO A 1 221 ? 22.221 13.364 17.884 1.00 33.75 221 PRO A C 1
ATOM 1621 O O . PRO A 1 221 ? 22.800 14.315 18.402 1.00 33.75 221 PRO A O 1
ATOM 1624 N N . ARG A 1 222 ? 20.907 13.400 17.642 1.00 35.16 222 ARG A N 1
ATOM 1625 C CA . ARG A 1 222 ? 20.010 14.542 17.856 1.00 35.16 222 ARG A CA 1
ATOM 1626 C C . ARG A 1 222 ? 19.646 14.655 19.339 1.00 35.16 222 ARG A C 1
ATOM 1628 O O . ARG A 1 222 ? 18.571 14.242 19.758 1.00 35.16 222 ARG A O 1
ATOM 1635 N N . ALA A 1 223 ? 20.539 15.256 20.116 1.00 28.08 223 ALA A N 1
ATOM 1636 C CA . ALA A 1 223 ? 20.229 15.875 21.399 1.00 28.08 223 ALA A CA 1
ATOM 1637 C C . ALA A 1 223 ? 20.863 17.275 21.404 1.00 28.08 223 ALA A C 1
ATOM 1639 O O . ALA A 1 223 ? 22.074 17.391 21.278 1.00 28.08 223 ALA A O 1
ATOM 1640 N N . THR A 1 224 ? 20.017 18.311 21.443 1.00 28.53 224 THR A N 1
ATOM 1641 C CA . THR A 1 224 ? 20.320 19.735 21.713 1.00 28.53 224 THR A CA 1
ATOM 1642 C C . THR A 1 224 ? 21.797 20.155 21.653 1.00 28.53 224 THR A C 1
ATOM 1644 O O . THR A 1 224 ? 22.530 19.970 22.622 1.00 28.53 224 THR A O 1
ATOM 1647 N N . CYS A 1 225 ? 22.202 20.852 20.584 1.00 26.59 225 CYS A N 1
ATOM 1648 C CA . CYS A 1 225 ? 23.291 21.824 20.702 1.00 26.59 225 CYS A CA 1
ATOM 1649 C C . CYS A 1 225 ? 22.772 22.982 21.558 1.00 26.59 225 CYS A C 1
ATOM 1651 O O . CYS A 1 225 ? 22.037 23.839 21.069 1.00 26.59 225 CYS A O 1
ATOM 1653 N N . LEU A 1 226 ? 23.106 22.972 22.845 1.00 25.22 226 LEU A N 1
ATOM 1654 C CA . LEU A 1 226 ? 23.199 24.217 23.594 1.00 25.22 226 LEU A CA 1
ATOM 1655 C C . LEU A 1 226 ? 24.495 24.907 23.154 1.00 25.22 226 LEU A C 1
ATOM 1657 O O . LEU A 1 226 ? 25.515 24.240 22.972 1.00 25.22 226 LEU A O 1
ATOM 1661 N N . SER A 1 227 ? 24.384 26.212 22.912 1.00 31.45 227 SER A N 1
ATOM 1662 C CA . SER A 1 227 ? 25.492 27.144 22.673 1.00 31.45 227 SER A CA 1
ATOM 1663 C C . SER A 1 227 ? 26.548 27.081 23.767 1.00 31.45 227 SER A C 1
ATOM 1665 O O . SER A 1 227 ? 26.115 27.010 24.942 1.00 31.45 227 SER A O 1
#

Secondary structure (DSSP, 8-state):
-EETTEEEEEEEEEEEETTEEEEEEEEEE-SSTT----SEESSSEEEEETTEEEEEEEEEEEE--SS---EEEEEEE-SSEEEEEEEEESSS--EEEEEEEEETS---B---EEEEE-TTS-EE-EE-----SSTTPEEE-SS-EEEEE-EEEETTEEEE-TTEESS-SSS--EEESEEEEEEETTEEEEEES--------SSEEEEEEEETTEEEEEEEE-S----

Foldseek 3Di:
DAFQQWDWDWDWDFDDDPFWTKTKIKIKTPQDQLDDQPQKDKPWDWDDDNNIIMTMDMDTDDGDDPPWDKDWDWDWFDAQKIWIWTWMDGPPDIDGPMIMIRGRRGTDDQDADQVDDRPVRHHSHDEDEDFDDADLAGAEDPWDWDKDFDWDDDPNDTDAGQGYDHHDQPRNTYYAQWDWDDPDSGMITITGHHDDDPHDPDFWDWDWDQDPVGIDTDTHGDDDDDD

Radius of gyration: 19.19 Å; chains: 1; bounding box: 63×41×44 Å